Protein AF-0000000085940162 (afdb_homodimer)

Nearest PDB structures (foldseek):
  3g67-assembly1_B  TM=4.046E-01  e=1.531E+00  Thermotoga maritima
  3g67-assembly1_B  TM=4.108E-01  e=1.310E+00  Thermotoga maritima

Secondary structure (DSSP, 8-state):
----------------------------------------HHHHHHHHHHHHHHHHHHHHHHHHHHHHHHHHHHHHHHHHHHHHHHHHHHHHH-GGGGGS-HHHHHHHHHHHHHHHHHHHTEEEEEPPP--HHHHHHHHHHHHHHHHHHHHHHHHHHHHHHHHHH-/----------------------------------------HHHHHHHHHHHHHHHHHHHHHHHHHHHHHHHHHHHHHHHHHHHHHHHHHHHHH-GGGGGS-HHHHHHHHHHHHHHHHHHHTEEEEEPPP--HHHHHHHHHHHHHHHHHHHHHHHHHHHHHHHHHH-

Sequence (332 aa):
MMSLPRGLPRTSPCGRIYSETNGEEKGMSGGSSAGSRVVPVQLLRKTSVEDFNEQMIGMLDEVERRVEQLRESAGHLEQEKESLLDMLGNVNLNAEILRLGQGDREDINATANRLLNRCRAVEVVVNTPRNPEQTKALNSVNSLIEGAVTKMQEDLKNSKEMVQRFMMSLPRGLPRTSPCGRIYSETNGEEKGMSGGSSAGSRVVPVQLLRKTSVEDFNEQMIGMLDEVERRVEQLRESAGHLEQEKESLLDMLGNVNLNAEILRLGQGDREDINATANRLLNRCRAVEVVVNTPRNPEQTKALNSVNSLIEGAVTKMQEDLKNSKEMVQRF

Foldseek 3Di:
DDDDDPDDDDDDDDPDDPDPDPDDPPDCPPPPPPPPPVVPPVVVVVVVVVVVVVVVVVVVVVVVVVVVVVLVVLVVLVVVLVVLLVVLVCLVVDPVLVVDDPVVSVVSVVVSVVVNVVSVVDDGDRDDDDDPVRVVVVVVVVVVVVVVVVVVVVVVVVVVVVVVVD/DDPPDDDPDPDDDDDDPDDDCPPPPPPCPPPPPVPVPVVPPVVVVVVVVVVVVVVVVVVVVVVVVVVVVVLVVLVVLVVVLVVLLVVLVCLVVDPVLVVDDPVVSVVSVVVSVVVNVVSVVDDGDRDDDDDPVRVVVVVVVVVVVVVVVVVVVVVVVVVVVVVVVD

Organism: Parascaris univalens (NCBI:txid6257)

Structure (mmCIF, N/CA/C/O backbone):
data_AF-0000000085940162-model_v1
#
loop_
_entity.id
_entity.type
_entity.pdbx_description
1 polymer 'BAG family molecular chaperone regulator 2'
#
loop_
_atom_site.group_PDB
_atom_site.id
_atom_site.type_symbol
_atom_site.label_atom_id
_atom_site.label_alt_id
_atom_site.label_comp_id
_atom_site.label_asym_id
_atom_site.label_entity_id
_atom_site.label_seq_id
_atom_site.pdbx_PDB_ins_code
_atom_site.Cartn_x
_atom_site.Cartn_y
_atom_site.Cartn_z
_atom_site.occupancy
_atom_site.B_iso_or_equiv
_atom_site.auth_seq_id
_atom_site.auth_comp_id
_atom_site.auth_asym_id
_atom_site.auth_atom_id
_atom_site.pdbx_PDB_model_num
ATOM 1 N N . MET A 1 1 ? -5.387 -24.906 -86.75 1 20.3 1 MET A N 1
ATOM 2 C CA . MET A 1 1 ? -5.395 -26.188 -87.375 1 20.3 1 MET A CA 1
ATOM 3 C C . MET A 1 1 ? -6.113 -27.234 -86.562 1 20.3 1 MET A C 1
ATOM 5 O O . MET A 1 1 ? -7.074 -27.859 -87 1 20.3 1 MET A O 1
ATOM 9 N N . MET A 1 2 ? -5.289 -27.859 -85.562 1 18.19 2 MET A N 1
ATOM 10 C CA . MET A 1 2 ? -5.371 -29.312 -85.688 1 18.19 2 MET A CA 1
ATOM 11 C C . MET A 1 2 ? -6.656 -29.812 -85 1 18.19 2 MET A C 1
ATOM 13 O O . MET A 1 2 ? -7.305 -29.094 -84.25 1 18.19 2 MET A O 1
ATOM 17 N N . SER A 1 3 ? -6.703 -31.172 -84.625 1 18.72 3 SER A N 1
ATOM 18 C CA . SER A 1 3 ? -7.281 -32.469 -84.938 1 18.72 3 SER A CA 1
ATOM 19 C C . SER A 1 3 ? -8.133 -33 -83.812 1 18.72 3 SER A C 1
ATOM 21 O O . SER A 1 3 ? -9.203 -33.562 -84 1 18.72 3 SER A O 1
ATOM 23 N N . LEU A 1 4 ? -7.633 -33.188 -82.438 1 22.41 4 LEU A N 1
ATOM 24 C CA . LEU A 1 4 ? -7.676 -34.594 -82.125 1 22.41 4 LEU A CA 1
ATOM 25 C C . LEU A 1 4 ? -9.094 -35.031 -81.75 1 22.41 4 LEU A C 1
ATOM 27 O O . LEU A 1 4 ? -9.852 -34.25 -81.188 1 22.41 4 LEU A O 1
ATOM 31 N N . PRO A 1 5 ? -9.586 -36.219 -82.125 1 21.48 5 PRO A N 1
ATOM 32 C CA . PRO A 1 5 ? -10.797 -37.031 -82.312 1 21.48 5 PRO A CA 1
ATOM 33 C C . PRO A 1 5 ? -11.336 -37.562 -81 1 21.48 5 PRO A C 1
ATOM 35 O O . PRO A 1 5 ? -10.586 -38.156 -80.188 1 21.48 5 PRO A O 1
ATOM 38 N N . ARG A 1 6 ? -12.117 -36.844 -80.188 1 24.89 6 ARG A N 1
ATOM 39 C CA . ARG A 1 6 ? -12.555 -37.281 -78.875 1 24.89 6 ARG A CA 1
ATOM 40 C C . ARG A 1 6 ? -13.195 -38.656 -78.938 1 24.89 6 ARG A C 1
ATOM 42 O O . ARG A 1 6 ? -14.32 -38.812 -79.375 1 24.89 6 ARG A O 1
ATOM 49 N N . GLY A 1 7 ? -12.305 -39.812 -79 1 17.25 7 GLY A N 1
ATOM 50 C CA . GLY A 1 7 ? -12.617 -41.156 -79.438 1 17.25 7 GLY A CA 1
ATOM 51 C C . GLY A 1 7 ? -13.68 -41.812 -78.562 1 17.25 7 GLY A C 1
ATOM 52 O O . GLY A 1 7 ? -14.133 -41.25 -77.562 1 17.25 7 GLY A O 1
ATOM 53 N N . LEU A 1 8 ? -13.414 -43.156 -77.938 1 19.36 8 LEU A N 1
ATOM 54 C CA . LEU A 1 8 ? -13.844 -44.5 -78.375 1 19.36 8 LEU A CA 1
ATOM 55 C C . LEU A 1 8 ? -14.961 -45.031 -77.5 1 19.36 8 LEU A C 1
ATOM 57 O O . LEU A 1 8 ? -15.156 -44.5 -76.375 1 19.36 8 LEU A O 1
ATOM 61 N N . PRO A 1 9 ? -15.227 -46.375 -77.5 1 18.66 9 PRO A N 1
ATOM 62 C CA . PRO A 1 9 ? -16.281 -47.344 -77.812 1 18.66 9 PRO A CA 1
ATOM 63 C C . PRO A 1 9 ? -16.875 -48.031 -76.562 1 18.66 9 PRO A C 1
ATOM 65 O O . PRO A 1 9 ? -18.094 -48.188 -76.5 1 18.66 9 PRO A O 1
ATOM 68 N N . ARG A 1 10 ? -16.016 -48.594 -75.5 1 19.7 10 ARG A N 1
ATOM 69 C CA . ARG A 1 10 ? -16.078 -50.062 -75.5 1 19.7 10 ARG A CA 1
ATOM 70 C C . ARG A 1 10 ? -17.328 -50.562 -74.75 1 19.7 10 ARG A C 1
ATOM 72 O O . ARG A 1 10 ? -17.906 -49.812 -73.938 1 19.7 10 ARG A O 1
ATOM 79 N N . THR A 1 11 ? -17.578 -51.938 -74.688 1 17.88 11 THR A N 1
ATOM 80 C CA . THR A 1 11 ? -18.469 -53.062 -75 1 17.88 11 THR A CA 1
ATOM 81 C C . THR A 1 11 ? -19.125 -53.562 -73.688 1 17.88 11 THR A C 1
ATOM 83 O O . THR A 1 11 ? -20.359 -53.625 -73.625 1 17.88 11 THR A O 1
ATOM 86 N N . SER A 1 12 ? -18.547 -54.625 -72.875 1 18.38 12 SER A N 1
ATOM 87 C CA . SER A 1 12 ? -19.141 -55.969 -72.875 1 18.38 12 SER A CA 1
ATOM 88 C C . SER A 1 12 ? -20.156 -56.125 -71.75 1 18.38 12 SER A C 1
ATOM 90 O O . SER A 1 12 ? -20.141 -55.375 -70.812 1 18.38 12 SER A O 1
ATOM 92 N N . PRO A 1 13 ? -20.844 -57.469 -71.5 1 20.86 13 PRO A N 1
ATOM 93 C CA . PRO A 1 13 ? -22.078 -58.219 -71.312 1 20.86 13 PRO A CA 1
ATOM 94 C C . PRO A 1 13 ? -22.359 -58.625 -69.875 1 20.86 13 PRO A C 1
ATOM 96 O O . PRO A 1 13 ? -23.469 -59.062 -69.562 1 20.86 13 PRO A O 1
ATOM 99 N N . CYS A 1 14 ? -21.375 -58.5 -68.812 1 20.33 14 CYS A N 1
ATOM 100 C CA . CYS A 1 14 ? -21.297 -59.75 -68.062 1 20.33 14 CYS A CA 1
ATOM 101 C C . CYS A 1 14 ? -22.578 -59.938 -67.25 1 20.33 14 CYS A C 1
ATOM 103 O O . CYS A 1 14 ? -23.016 -59.031 -66.5 1 20.33 14 CYS A O 1
ATOM 105 N N . GLY A 1 15 ? -23.375 -61 -67.438 1 22.09 15 GLY A N 1
ATOM 106 C CA . GLY A 1 15 ? -24.641 -61.594 -67.125 1 22.09 15 GLY A CA 1
ATOM 107 C C . GLY A 1 15 ? -24.734 -62.062 -65.688 1 22.09 15 GLY A C 1
ATOM 108 O O . GLY A 1 15 ? -25.672 -62.75 -65.312 1 22.09 15 GLY A O 1
ATOM 109 N N . ARG A 1 16 ? -23.734 -61.75 -64.75 1 21.03 16 ARG A N 1
ATOM 110 C CA . ARG A 1 16 ? -23.641 -62.844 -63.781 1 21.03 16 ARG A CA 1
ATOM 111 C C . ARG A 1 16 ? -24.969 -63.031 -63.062 1 21.03 16 ARG A C 1
ATOM 113 O O . ARG A 1 16 ? -25.75 -62.094 -62.875 1 21.03 16 ARG A O 1
ATOM 120 N N . ILE A 1 17 ? -25.375 -64.375 -62.875 1 22.64 17 ILE A N 1
ATOM 121 C CA . ILE A 1 17 ? -26.391 -65.375 -62.531 1 22.64 17 ILE A CA 1
ATOM 122 C C . ILE A 1 17 ? -26.672 -65.312 -61.031 1 22.64 17 ILE A C 1
ATOM 124 O O . ILE A 1 17 ? -25.766 -65.5 -60.188 1 22.64 17 ILE A O 1
ATOM 128 N N . TYR A 1 18 ? -27.453 -64.375 -60.438 1 21.61 18 TYR A N 1
ATOM 129 C CA . TYR A 1 18 ? -27.719 -64.062 -59.031 1 21.61 18 TYR A CA 1
ATOM 130 C C . TYR A 1 18 ? -28.375 -65.25 -58.375 1 21.61 18 TYR A C 1
ATOM 132 O O . TYR A 1 18 ? -29.516 -65.625 -58.688 1 21.61 18 TYR A O 1
ATOM 140 N N . SER A 1 19 ? -27.547 -66.375 -58.281 1 21.33 19 SER A N 1
ATOM 141 C CA . SER A 1 19 ? -28.125 -67.625 -57.719 1 21.33 19 SER A CA 1
ATOM 142 C C . SER A 1 19 ? -28.797 -67.375 -56.375 1 21.33 19 SER A C 1
ATOM 144 O O . SER A 1 19 ? -28.453 -66.375 -55.688 1 21.33 19 SER A O 1
ATOM 146 N N . GLU A 1 20 ? -29.844 -68.188 -56.062 1 24.81 20 GLU A N 1
ATOM 147 C CA . GLU A 1 20 ? -31.016 -68.312 -55.188 1 24.81 20 GLU A CA 1
ATOM 148 C C . GLU A 1 20 ? -30.594 -68.688 -53.781 1 24.81 20 GLU A C 1
ATOM 150 O O . GLU A 1 20 ? -31.438 -69 -52.938 1 24.81 20 GLU A O 1
ATOM 155 N N . THR A 1 21 ? -29.312 -68.5 -53.312 1 21.55 21 THR A N 1
ATOM 156 C CA . THR A 1 21 ? -28.969 -69.438 -52.281 1 21.55 21 THR A CA 1
ATOM 157 C C . THR A 1 21 ? -29.938 -69.375 -51.094 1 21.55 21 THR A C 1
ATOM 159 O O . THR A 1 21 ? -30.453 -68.312 -50.812 1 21.55 21 THR A O 1
ATOM 162 N N . ASN A 1 22 ? -30.344 -70.562 -50.5 1 23.67 22 ASN A N 1
ATOM 163 C CA . ASN A 1 22 ? -31.266 -71.25 -49.594 1 23.67 22 ASN A CA 1
ATOM 164 C C . ASN A 1 22 ? -30.984 -70.875 -48.125 1 23.67 22 ASN A C 1
ATOM 166 O O . ASN A 1 22 ? -31.5 -71.5 -47.219 1 23.67 22 ASN A O 1
ATOM 170 N N . GLY A 1 23 ? -30.328 -69.812 -47.719 1 19.78 23 GLY A N 1
ATOM 171 C CA . GLY A 1 23 ? -29.656 -69.812 -46.406 1 19.78 23 GLY A CA 1
ATOM 172 C C . GLY A 1 23 ? -30.594 -70.062 -45.25 1 19.78 23 GLY A C 1
ATOM 173 O O . GLY A 1 23 ? -31.781 -69.688 -45.344 1 19.78 23 GLY A O 1
ATOM 174 N N . GLU A 1 24 ? -30.156 -71 -44.375 1 24.84 24 GLU A N 1
ATOM 175 C CA . GLU A 1 24 ? -30.562 -71.688 -43.125 1 24.84 24 GLU A CA 1
ATOM 176 C C . GLU A 1 24 ? -30.953 -70.625 -42.062 1 24.84 24 GLU A C 1
ATOM 178 O O . GLU A 1 24 ? -30.344 -69.562 -41.969 1 24.84 24 GLU A O 1
ATOM 183 N N . GLU A 1 25 ? -32.156 -70.812 -41.594 1 23.97 25 GLU A N 1
ATOM 184 C CA . GLU A 1 25 ? -32.938 -70.062 -40.625 1 23.97 25 GLU A CA 1
ATOM 185 C C . GLU A 1 25 ? -32.281 -70.062 -39.25 1 23.97 25 GLU A C 1
ATOM 187 O O . GLU A 1 25 ? -32.375 -71.062 -38.5 1 23.97 25 GLU A O 1
ATOM 192 N N . LYS A 1 26 ? -30.969 -69.875 -39.125 1 27.53 26 LYS A N 1
ATOM 193 C CA . LYS A 1 26 ? -30.516 -70.125 -37.75 1 27.53 26 LYS A CA 1
ATOM 194 C C . LYS A 1 26 ? -31.281 -69.312 -36.75 1 27.53 26 LYS A C 1
ATOM 196 O O . LYS A 1 26 ? -31.703 -68.188 -37.062 1 27.53 26 LYS A O 1
ATOM 201 N N . GLY A 1 27 ? -31.891 -70 -35.719 1 24.02 27 GLY A N 1
ATOM 202 C CA . GLY A 1 27 ? -32.688 -69.688 -34.562 1 24.02 27 GLY A CA 1
ATOM 203 C C . GLY A 1 27 ? -32 -68.688 -33.625 1 24.02 27 GLY A C 1
ATOM 204 O O . GLY A 1 27 ? -30.844 -68.875 -33.281 1 24.02 27 GLY A O 1
ATOM 205 N N . MET A 1 28 ? -32.25 -67.438 -33.594 1 23.92 28 MET A N 1
ATOM 206 C CA . MET A 1 28 ? -31.641 -66.312 -32.906 1 23.92 28 MET A CA 1
ATOM 207 C C . MET A 1 28 ? -31.891 -66.375 -31.391 1 23.92 28 MET A C 1
ATOM 209 O O . MET A 1 28 ? -33.031 -66.25 -30.938 1 23.92 28 MET A O 1
ATOM 213 N N . SER A 1 29 ? -31.453 -67.5 -30.75 1 26.25 29 SER A N 1
ATOM 214 C CA . SER A 1 29 ? -31.688 -67.375 -29.328 1 26.25 29 SER A CA 1
ATOM 215 C C . SER A 1 29 ? -31.047 -66.125 -28.75 1 26.25 29 SER A C 1
ATOM 217 O O . SER A 1 29 ? -29.875 -65.875 -29.016 1 26.25 29 SER A O 1
ATOM 219 N N . GLY A 1 30 ? -31.75 -65.062 -28.625 1 23.33 30 GLY A N 1
ATOM 220 C CA . GLY A 1 30 ? -31.391 -63.75 -28.188 1 23.33 30 GLY A CA 1
ATOM 221 C C . GLY A 1 30 ? -30.828 -63.688 -26.781 1 23.33 30 GLY A C 1
ATOM 222 O O . GLY A 1 30 ? -31.578 -63.812 -25.797 1 23.33 30 GLY A O 1
ATOM 223 N N . GLY A 1 31 ? -29.938 -64.625 -26.344 1 25.55 31 GLY A N 1
ATOM 224 C CA . GLY A 1 31 ? -29.453 -64.438 -24.984 1 25.55 31 GLY A CA 1
ATOM 225 C C . GLY A 1 31 ? -28.984 -63.062 -24.672 1 25.55 31 GLY A C 1
ATOM 226 O O . GLY A 1 31 ? -28.266 -62.438 -25.469 1 25.55 31 GLY A O 1
ATOM 227 N N . SER A 1 32 ? -29.812 -62.281 -23.938 1 31.02 32 SER A N 1
ATOM 228 C CA . SER A 1 32 ? -29.547 -60.906 -23.469 1 31.02 32 SER A CA 1
ATOM 229 C C . SER A 1 32 ? -28.234 -60.844 -22.703 1 31.02 32 SER A C 1
ATOM 231 O O . SER A 1 32 ? -28.094 -61.438 -21.625 1 31.02 32 SER A O 1
ATOM 233 N N . SER A 1 33 ? -27.141 -61.188 -23.297 1 31.69 33 SER A N 1
ATOM 234 C CA . SER A 1 33 ? -25.875 -60.938 -22.594 1 31.69 33 SER A CA 1
ATOM 235 C C . SER A 1 33 ? -25.797 -59.531 -22.062 1 31.69 33 SER A C 1
ATOM 237 O O . SER A 1 33 ? -25.938 -58.562 -22.812 1 31.69 33 SER A O 1
ATOM 239 N N . ALA A 1 34 ? -26.297 -59.281 -20.781 1 37.03 34 ALA A N 1
ATOM 240 C CA . ALA A 1 34 ? -26.125 -58.062 -20.031 1 37.03 34 ALA A CA 1
ATOM 241 C C . ALA A 1 34 ? -24.688 -57.531 -20.156 1 37.03 34 ALA A C 1
ATOM 243 O O . ALA A 1 34 ? -23.766 -58.156 -19.625 1 37.03 34 ALA A O 1
ATOM 244 N N . GLY A 1 35 ? -24.234 -57.25 -21.297 1 32.19 35 GLY A N 1
ATOM 245 C CA . GLY A 1 35 ? -22.969 -56.531 -21.438 1 32.19 35 GLY A CA 1
ATOM 246 C C . GLY A 1 35 ? -22.797 -55.438 -20.406 1 32.19 35 GLY A C 1
ATOM 247 O O . GLY A 1 35 ? -23.609 -54.5 -20.328 1 32.19 35 GLY A O 1
ATOM 248 N N . SER A 1 36 ? -22.375 -55.812 -19.234 1 41.97 36 SER A N 1
ATOM 249 C CA . SER A 1 36 ? -21.891 -54.781 -18.312 1 41.97 36 SER A CA 1
ATOM 250 C C . SER A 1 36 ? -21.156 -53.688 -19.047 1 41.97 36 SER A C 1
ATOM 252 O O . SER A 1 36 ? -20.234 -53.938 -19.812 1 41.97 36 SER A O 1
ATOM 254 N N . ARG A 1 37 ? -21.938 -52.719 -19.516 1 45.47 37 ARG A N 1
ATOM 255 C CA . ARG A 1 37 ? -21.359 -51.562 -20.156 1 45.47 37 ARG A CA 1
ATOM 256 C C . ARG A 1 37 ? -20.125 -51.062 -19.422 1 45.47 37 ARG A C 1
ATOM 258 O O . ARG A 1 37 ? -20.219 -50.594 -18.281 1 45.47 37 ARG A O 1
ATOM 265 N N . VAL A 1 38 ? -18.984 -51.75 -19.406 1 43.78 38 VAL A N 1
ATOM 266 C CA . VAL A 1 38 ? -17.75 -51.062 -19.016 1 43.78 38 VAL A CA 1
ATOM 267 C C . VAL A 1 38 ? -17.781 -49.625 -19.531 1 43.78 38 VAL A C 1
ATOM 269 O O . VAL A 1 38 ? -17.781 -49.406 -20.75 1 43.78 38 VAL A O 1
ATOM 272 N N . VAL A 1 39 ? -18.625 -48.812 -19.125 1 47.97 39 VAL A N 1
ATOM 273 C CA . VAL A 1 39 ? -18.344 -47.406 -19.438 1 47.97 39 VAL A CA 1
ATOM 274 C C . VAL A 1 39 ? -16.844 -47.188 -19.469 1 47.97 39 VAL A C 1
ATOM 276 O O . VAL A 1 39 ? -16.125 -47.562 -18.547 1 47.97 39 VAL A O 1
ATOM 279 N N . PRO A 1 40 ? -16.203 -47.25 -20.562 1 45.56 40 PRO A N 1
ATOM 280 C CA . PRO A 1 40 ? -14.742 -47.188 -20.625 1 45.56 40 PRO A CA 1
ATOM 281 C C . PRO A 1 40 ? -14.164 -46.188 -19.625 1 45.56 40 PRO A C 1
ATOM 283 O O . PRO A 1 40 ? -14.68 -45.062 -19.484 1 45.56 40 PRO A O 1
ATOM 286 N N . VAL A 1 41 ? -13.523 -46.656 -18.484 1 52.41 41 VAL A N 1
ATOM 287 C CA . VAL A 1 41 ? -12.727 -45.875 -17.531 1 52.41 41 VAL A CA 1
ATOM 288 C C . VAL A 1 41 ? -12.18 -44.625 -18.219 1 52.41 41 VAL A C 1
ATOM 290 O O . VAL A 1 41 ? -11.969 -43.625 -17.562 1 52.41 41 VAL A O 1
ATOM 293 N N . GLN A 1 42 ? -11.984 -44.844 -19.469 1 51.94 42 GLN A N 1
ATOM 294 C CA . GLN A 1 42 ? -11.422 -43.719 -20.203 1 51.94 42 GLN A CA 1
ATOM 295 C C . GLN A 1 42 ? -12.406 -42.562 -20.266 1 51.94 42 GLN A C 1
ATOM 297 O O . GLN A 1 42 ? -12.008 -41.406 -20.188 1 51.94 42 GLN A O 1
ATOM 302 N N . LEU A 1 43 ? -13.641 -42.875 -20.469 1 52.69 43 LEU A N 1
ATOM 303 C CA . LEU A 1 43 ? -14.656 -41.844 -20.562 1 52.69 43 LEU A CA 1
ATOM 304 C C . LEU A 1 43 ? -14.836 -41.156 -19.203 1 52.69 43 LEU A C 1
ATOM 306 O O . LEU A 1 43 ? -15 -39.938 -19.156 1 52.69 43 LEU A O 1
ATOM 310 N N . LEU A 1 44 ? -14.859 -41.906 -18.219 1 50.16 44 LEU A N 1
ATOM 311 C CA . LEU A 1 44 ? -15.023 -41.375 -16.875 1 50.16 44 LEU A CA 1
ATOM 312 C C . LEU A 1 44 ? -13.867 -40.469 -16.484 1 50.16 44 LEU A C 1
ATOM 314 O O . LEU A 1 44 ? -14.07 -39.406 -15.883 1 50.16 44 LEU A O 1
ATOM 318 N N . ARG A 1 45 ? -12.758 -40.938 -16.859 1 53.75 45 ARG A N 1
ATOM 319 C CA . ARG A 1 45 ? -11.57 -40.125 -16.562 1 53.75 45 ARG A CA 1
ATOM 320 C C . ARG A 1 45 ? -11.578 -38.812 -17.328 1 53.75 45 ARG A C 1
ATOM 322 O O . ARG A 1 45 ? -11.164 -37.781 -16.797 1 53.75 45 ARG A O 1
ATOM 329 N N . LYS A 1 46 ? -12.102 -39.031 -18.578 1 57.78 46 LYS A N 1
ATOM 330 C CA . LYS A 1 46 ? -12.117 -37.812 -19.391 1 57.78 46 LYS A CA 1
ATOM 331 C C . LYS A 1 46 ? -13.086 -36.781 -18.844 1 57.78 46 LYS A C 1
ATOM 333 O O . LYS A 1 46 ? -12.805 -35.594 -18.859 1 57.78 46 LYS A O 1
ATOM 338 N N . THR A 1 47 ? -14.219 -37.312 -18.25 1 67.69 47 THR A N 1
ATOM 339 C CA . THR A 1 47 ? -15.219 -36.406 -17.688 1 67.69 47 THR A CA 1
ATOM 340 C C . THR A 1 47 ? -14.672 -35.688 -16.453 1 67.69 47 THR A C 1
ATOM 342 O O . THR A 1 47 ? -14.852 -34.5 -16.281 1 67.69 47 THR A O 1
ATOM 345 N N . SER A 1 48 ? -13.82 -36.469 -15.781 1 78.5 48 SER A N 1
ATOM 346 C CA . SER A 1 48 ? -13.297 -35.938 -14.531 1 78.5 48 SER A CA 1
ATOM 347 C C . SER A 1 48 ? -12.242 -34.875 -14.805 1 78.5 48 SER A C 1
ATOM 349 O O . SER A 1 48 ? -12.227 -33.812 -14.148 1 78.5 48 SER A O 1
ATOM 351 N N . VAL A 1 49 ? -11.578 -35.094 -15.898 1 81 49 VAL A N 1
ATOM 352 C CA . VAL A 1 49 ? -10.508 -34.188 -16.266 1 81 49 VAL A CA 1
ATOM 353 C C . VAL A 1 49 ? -11.117 -32.875 -16.812 1 81 49 VAL A C 1
ATOM 355 O O . VAL A 1 49 ? -10.656 -31.781 -16.484 1 81 49 VAL A O 1
ATOM 358 N N . GLU A 1 50 ? -12.148 -33.125 -17.734 1 84.81 50 GLU A N 1
ATOM 359 C CA . GLU A 1 50 ? -12.836 -31.969 -18.281 1 84.81 50 GLU A CA 1
ATOM 360 C C . GLU A 1 50 ? -13.508 -31.156 -17.172 1 84.81 50 GLU A C 1
ATOM 362 O O . GLU A 1 50 ? -13.508 -29.922 -17.219 1 84.81 50 GLU A O 1
ATOM 367 N N . ASP A 1 51 ? -14.047 -31.922 -16.281 1 88.19 51 ASP A N 1
ATOM 368 C CA . ASP A 1 51 ? -14.672 -31.25 -15.148 1 88.19 51 ASP A CA 1
ATOM 369 C C . ASP A 1 51 ? -13.633 -30.484 -14.328 1 88.19 51 ASP A C 1
ATOM 371 O O . ASP A 1 51 ? -13.898 -29.359 -13.883 1 88.19 51 ASP A O 1
ATOM 375 N N . PHE A 1 52 ? -12.57 -31.094 -14.125 1 90.94 52 PHE A N 1
ATOM 376 C CA . PHE A 1 52 ? -11.492 -30.438 -13.383 1 90.94 52 PHE A CA 1
ATOM 377 C C . PHE A 1 52 ? -11.008 -29.188 -14.109 1 90.94 52 PHE A C 1
ATOM 379 O O . PHE A 1 52 ? -10.797 -28.156 -13.492 1 90.94 52 PHE A O 1
ATOM 386 N N . ASN A 1 53 ? -10.766 -29.344 -15.414 1 90.12 53 ASN A N 1
ATOM 387 C CA . ASN A 1 53 ? -10.352 -28.203 -16.234 1 90.12 53 ASN A CA 1
ATOM 388 C C . ASN A 1 53 ? -11.344 -27.047 -16.125 1 90.12 53 ASN A C 1
ATOM 390 O O . ASN A 1 53 ? -10.938 -25.891 -15.961 1 90.12 53 ASN A O 1
AT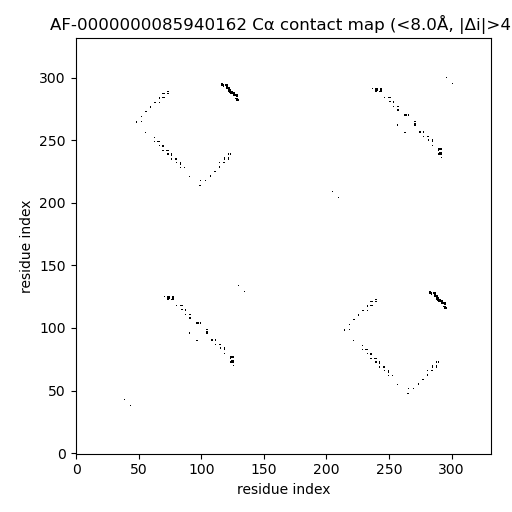OM 394 N N . GLU A 1 54 ? -12.586 -27.375 -16.203 1 90.75 54 GLU A N 1
ATOM 395 C CA . GLU A 1 54 ? -13.633 -26.375 -16.094 1 90.75 54 GLU A CA 1
ATOM 396 C C . GLU A 1 54 ? -13.625 -25.719 -14.711 1 90.75 54 GLU A C 1
ATOM 398 O O . GLU A 1 54 ? -13.852 -24.516 -14.586 1 90.75 54 GLU A O 1
ATOM 403 N N . GLN A 1 55 ? -13.383 -26.453 -13.719 1 91.81 55 GLN A N 1
ATOM 404 C CA . GLN A 1 55 ? -13.297 -25.938 -12.359 1 91.81 55 GLN A CA 1
ATOM 405 C C . GLN A 1 55 ? -12.133 -24.969 -12.211 1 91.81 55 GLN A C 1
ATOM 407 O O . GLN A 1 55 ? -12.273 -23.906 -11.586 1 91.81 55 GLN A O 1
ATOM 412 N N . MET A 1 56 ? -11.031 -25.25 -12.766 1 94.06 56 MET A N 1
ATOM 413 C CA . MET A 1 56 ? -9.836 -24.422 -12.68 1 94.06 56 MET A CA 1
ATOM 414 C C . MET A 1 56 ? -10.047 -23.094 -13.414 1 94.06 56 MET A C 1
ATOM 416 O O . MET A 1 56 ? -9.703 -22.031 -12.898 1 94.06 56 MET A O 1
ATOM 420 N N . ILE A 1 57 ? -10.664 -23.234 -14.57 1 93.75 57 ILE A N 1
ATOM 421 C CA . ILE A 1 57 ? -10.938 -22.047 -15.367 1 93.75 57 ILE A CA 1
ATOM 422 C C . ILE A 1 57 ? -11.922 -21.141 -14.617 1 93.75 57 ILE A C 1
ATOM 424 O O . ILE A 1 57 ? -11.758 -19.922 -14.602 1 93.75 57 ILE A O 1
ATOM 428 N N . GLY A 1 58 ? -12.93 -21.797 -14.008 1 94.88 58 GLY A N 1
ATOM 429 C CA . GLY A 1 58 ? -13.867 -21.047 -13.195 1 94.88 58 GLY A CA 1
ATOM 430 C C . GLY A 1 58 ? -13.219 -20.344 -12.023 1 94.88 58 GLY A C 1
ATOM 431 O O . GLY A 1 58 ? -13.531 -19.188 -11.727 1 94.88 58 GLY A O 1
ATOM 432 N N . MET A 1 59 ? -12.383 -21 -11.359 1 95.44 59 MET A N 1
ATOM 433 C CA . MET A 1 59 ? -11.648 -20.422 -10.242 1 95.44 59 MET A CA 1
ATOM 434 C C . MET A 1 59 ? -10.789 -19.25 -10.703 1 95.44 59 MET A C 1
ATOM 436 O O . MET A 1 59 ? -10.773 -18.188 -10.062 1 95.44 59 MET A O 1
ATOM 440 N N . LEU A 1 60 ? -10.18 -19.359 -11.82 1 96.75 60 LEU A N 1
ATOM 441 C CA . LEU A 1 60 ? -9.312 -18.312 -12.336 1 96.75 60 LEU A CA 1
ATOM 442 C C . LEU A 1 60 ? -10.133 -17.094 -12.781 1 96.75 60 LEU A C 1
ATOM 444 O O . LEU A 1 60 ? -9.695 -15.961 -12.641 1 96.75 60 LEU A O 1
ATOM 448 N N . ASP A 1 61 ? -11.25 -17.375 -13.266 1 97.56 61 ASP A N 1
ATOM 449 C CA . ASP A 1 61 ? -12.156 -16.281 -13.602 1 97.56 61 ASP A CA 1
ATOM 450 C C . ASP A 1 61 ? -12.547 -15.477 -12.359 1 97.56 61 ASP A C 1
ATOM 452 O O . ASP A 1 61 ? -12.617 -14.25 -12.398 1 97.56 61 ASP A O 1
ATOM 456 N N . GLU A 1 62 ? -12.828 -16.125 -11.305 1 97.25 62 GLU A N 1
ATOM 457 C CA . GLU A 1 62 ? -13.164 -15.469 -10.047 1 97.25 62 GLU A CA 1
ATOM 458 C C . GLU A 1 62 ? -11.984 -14.656 -9.516 1 97.25 62 GLU A C 1
ATOM 460 O O . GLU A 1 62 ? -12.156 -13.516 -9.078 1 97.25 62 GLU A O 1
ATOM 465 N N . VAL A 1 63 ? -10.891 -15.25 -9.586 1 97.94 63 VAL A N 1
ATOM 466 C CA . VAL A 1 63 ? -9.688 -14.57 -9.109 1 97.94 63 VAL A CA 1
ATOM 467 C C . VAL A 1 63 ? -9.438 -13.328 -9.961 1 97.94 63 VAL A C 1
ATOM 469 O O . VAL A 1 63 ? -9.055 -12.273 -9.438 1 97.94 63 VAL A O 1
ATOM 472 N N . GLU A 1 64 ? -9.68 -13.445 -11.234 1 97.56 64 GLU A N 1
ATOM 473 C CA . GLU A 1 64 ? -9.5 -12.297 -12.117 1 97.56 64 GLU A CA 1
ATOM 474 C C . GLU A 1 64 ? -10.406 -11.141 -11.703 1 97.56 64 GLU A C 1
ATOM 476 O O . GLU A 1 64 ? -9.969 -9.984 -11.648 1 97.56 64 GLU A O 1
ATOM 481 N N . ARG A 1 65 ? -11.586 -11.43 -11.398 1 98.19 65 ARG A N 1
ATOM 482 C CA . ARG A 1 65 ? -12.531 -10.406 -10.945 1 98.19 65 ARG A CA 1
ATOM 483 C C . ARG A 1 65 ? -12.078 -9.781 -9.633 1 98.19 65 ARG A C 1
ATOM 485 O O . ARG A 1 65 ? -12.125 -8.562 -9.469 1 98.19 65 ARG A O 1
ATOM 492 N N . ARG A 1 66 ? -11.633 -10.562 -8.797 1 98.31 66 ARG A N 1
ATOM 493 C CA . ARG A 1 66 ? -11.211 -10.102 -7.48 1 98.31 66 ARG A CA 1
ATOM 494 C C . ARG A 1 66 ? -9.93 -9.273 -7.582 1 98.31 66 ARG A C 1
ATOM 496 O O . ARG A 1 66 ? -9.766 -8.289 -6.855 1 98.31 66 ARG A O 1
ATOM 503 N N . VAL A 1 67 ? -9.047 -9.68 -8.523 1 98.12 67 VAL A N 1
ATOM 504 C CA . VAL A 1 67 ? -7.812 -8.93 -8.727 1 98.12 67 VAL A CA 1
ATOM 505 C C . VAL A 1 67 ? -8.141 -7.547 -9.289 1 98.12 67 VAL A C 1
ATOM 507 O O . VAL A 1 67 ? -7.551 -6.547 -8.867 1 98.12 67 VAL A O 1
ATOM 510 N N . GLU A 1 68 ? -9.047 -7.551 -10.172 1 96.81 68 GLU A N 1
ATOM 511 C CA . GLU A 1 68 ? -9.469 -6.27 -10.727 1 96.81 68 GLU A CA 1
ATOM 512 C C . GLU A 1 68 ? -10.062 -5.367 -9.648 1 96.81 68 GLU A C 1
ATOM 514 O O . GLU A 1 68 ? -9.742 -4.18 -9.578 1 96.81 68 GLU A O 1
ATOM 519 N N . GLN A 1 69 ? -10.898 -5.906 -8.828 1 98.12 69 GLN A N 1
ATOM 520 C CA . GLN A 1 69 ? -11.5 -5.152 -7.727 1 98.12 69 GLN A CA 1
ATOM 521 C C . GLN A 1 69 ? -10.43 -4.688 -6.738 1 98.12 69 GLN A C 1
ATOM 523 O O . GLN A 1 69 ? -10.508 -3.576 -6.211 1 98.12 69 GLN A O 1
ATOM 528 N N . LEU A 1 70 ? -9.484 -5.531 -6.461 1 98.19 70 LEU A N 1
ATOM 529 C CA . LEU A 1 70 ? -8.359 -5.195 -5.594 1 98.19 70 LEU A CA 1
ATOM 530 C C . LEU A 1 70 ? -7.609 -3.979 -6.125 1 98.19 70 LEU A C 1
ATOM 532 O O . LEU A 1 70 ? -7.359 -3.027 -5.379 1 98.19 70 LEU A O 1
ATOM 536 N N . ARG A 1 71 ? -7.289 -3.979 -7.391 1 97.38 71 ARG A N 1
ATOM 537 C CA . ARG A 1 71 ? -6.543 -2.893 -8.016 1 97.38 71 ARG A CA 1
ATOM 538 C C . ARG A 1 71 ? -7.348 -1.596 -8 1 97.38 71 ARG A C 1
ATOM 540 O O . ARG A 1 71 ? -6.801 -0.527 -7.715 1 97.38 71 ARG A O 1
ATOM 547 N N . GLU A 1 72 ? -8.586 -1.746 -8.297 1 97 72 GLU A N 1
ATOM 548 C CA . GLU A 1 72 ? -9.453 -0.571 -8.297 1 97 72 GLU A CA 1
ATOM 549 C C . GLU A 1 72 ? -9.562 0.031 -6.898 1 97 72 GLU A C 1
ATOM 551 O O . GLU A 1 72 ? -9.422 1.243 -6.727 1 97 72 GLU A O 1
ATOM 556 N N . SER A 1 73 ? -9.836 -0.823 -5.961 1 98 73 SER A N 1
ATOM 557 C CA . SER A 1 73 ? -9.969 -0.366 -4.582 1 98 73 SER A CA 1
ATOM 558 C C . SER A 1 73 ? -8.664 0.222 -4.062 1 98 73 SER A C 1
ATOM 560 O O . SER A 1 73 ? -8.664 1.235 -3.361 1 98 73 SER A O 1
ATOM 562 N N . ALA A 1 74 ? -7.543 -0.403 -4.402 1 97.94 74 ALA A N 1
ATOM 563 C CA . ALA A 1 74 ? -6.238 0.124 -4.02 1 97.94 74 ALA A CA 1
ATOM 564 C C . ALA A 1 74 ? -6 1.501 -4.633 1 97.94 74 ALA A C 1
ATOM 566 O O . ALA A 1 74 ? -5.457 2.395 -3.98 1 97.94 74 ALA A O 1
ATOM 567 N N . GLY A 1 75 ? -6.426 1.664 -5.887 1 97.25 75 GLY A N 1
ATOM 568 C CA . GLY A 1 75 ? -6.336 2.967 -6.523 1 97.25 75 GLY A CA 1
ATOM 569 C C . GLY A 1 75 ? -7.125 4.043 -5.801 1 97.25 75 GLY A C 1
ATOM 570 O O . GLY A 1 75 ? -6.645 5.168 -5.637 1 97.25 75 GLY A O 1
ATOM 571 N N . HIS A 1 76 ? -8.289 3.68 -5.379 1 97.62 76 HIS A N 1
ATOM 572 C CA . HIS A 1 76 ? -9.125 4.605 -4.617 1 97.62 76 HIS A CA 1
ATOM 573 C C . HIS A 1 76 ? -8.477 4.961 -3.283 1 97.62 76 HIS A C 1
ATOM 575 O O . HIS A 1 76 ? -8.516 6.117 -2.857 1 97.62 76 HIS A O 1
ATOM 581 N N . LEU A 1 77 ? -7.902 3.996 -2.645 1 98.06 77 LEU A N 1
ATOM 582 C CA . LEU A 1 77 ? -7.246 4.23 -1.36 1 98.06 77 LEU A CA 1
ATOM 583 C C . LEU A 1 77 ? -6.023 5.129 -1.529 1 98.06 77 LEU A C 1
ATOM 585 O O . LEU A 1 77 ? -5.758 5.988 -0.686 1 98.06 77 LEU A O 1
ATOM 589 N N . GLU A 1 78 ? -5.301 4.91 -2.617 1 96.75 78 GLU A N 1
ATOM 590 C CA . GLU A 1 78 ? -4.148 5.754 -2.916 1 96.75 78 GLU A CA 1
ATOM 591 C C . GLU A 1 78 ? -4.562 7.215 -3.08 1 96.75 78 GLU A C 1
ATOM 593 O O . GLU A 1 78 ? -3.91 8.117 -2.547 1 96.75 78 GLU A O 1
ATOM 598 N N . GLN A 1 79 ? -5.633 7.445 -3.758 1 96.94 79 GLN A N 1
ATOM 599 C CA . GLN A 1 79 ? -6.148 8.797 -3.963 1 96.94 79 GLN A CA 1
ATOM 600 C C . GLN A 1 79 ? -6.633 9.406 -2.65 1 96.94 79 GLN A C 1
ATOM 602 O O . GLN A 1 79 ? -6.391 10.586 -2.381 1 96.94 79 GLN A O 1
ATOM 607 N N . GLU A 1 80 ? -7.301 8.523 -1.942 1 98.25 80 GLU A N 1
ATOM 608 C CA . GLU A 1 80 ? -7.781 8.969 -0.641 1 98.25 80 GLU A CA 1
ATOM 609 C C . GLU A 1 80 ? -6.625 9.375 0.269 1 98.25 80 GLU A C 1
ATOM 611 O O . GLU A 1 80 ? -6.672 10.422 0.918 1 98.25 80 GLU A O 1
ATOM 616 N N . LYS A 1 81 ? -5.637 8.594 0.381 1 97.44 81 LYS A N 1
ATOM 617 C CA . LYS A 1 81 ? -4.453 8.898 1.181 1 97.44 81 LYS A CA 1
ATOM 618 C C . LYS A 1 81 ? -3.838 10.234 0.768 1 97.44 81 LYS A C 1
ATOM 620 O O . LYS A 1 81 ? -3.492 11.055 1.621 1 97.44 81 LYS A O 1
ATOM 625 N N . GLU A 1 82 ? -3.717 10.445 -0.556 1 95.19 82 GLU A N 1
ATOM 626 C CA . GLU A 1 82 ? -3.156 11.688 -1.076 1 95.19 82 GLU A CA 1
ATOM 627 C C . GLU A 1 82 ? -4.02 12.883 -0.694 1 95.19 82 GLU A C 1
ATOM 629 O O . GLU A 1 82 ? -3.5 13.938 -0.319 1 95.19 82 GLU A O 1
ATOM 634 N N . SER A 1 83 ? -5.309 12.711 -0.818 1 98 83 SER A N 1
ATOM 635 C CA . SER A 1 83 ? -6.242 13.766 -0.45 1 98 83 SER A CA 1
ATOM 636 C C . SER A 1 83 ? -6.109 14.133 1.024 1 98 83 SER A C 1
ATOM 638 O O . SER A 1 83 ? -6.098 15.312 1.376 1 98 83 SER A O 1
ATOM 640 N N . LEU A 1 84 ? -5.992 13.148 1.878 1 97.88 84 LEU A N 1
ATOM 641 C CA . LEU A 1 84 ? -5.859 13.367 3.314 1 97.88 84 LEU A CA 1
ATOM 642 C C . LEU A 1 84 ? -4.551 14.086 3.635 1 97.88 84 LEU A C 1
ATOM 644 O O . LEU A 1 84 ? -4.531 15.008 4.445 1 97.88 84 LEU A O 1
ATOM 648 N N . LEU A 1 85 ? -3.496 13.648 2.967 1 95.12 85 LEU A N 1
ATOM 649 C CA . LEU A 1 85 ? -2.195 14.273 3.174 1 95.12 85 LEU A CA 1
ATOM 650 C C . LEU A 1 85 ? -2.221 15.734 2.742 1 95.12 85 LEU A C 1
ATOM 652 O O . LEU A 1 85 ? -1.635 16.594 3.404 1 95.12 85 LEU A O 1
ATOM 656 N N . ASP A 1 86 ? -2.91 15.977 1.673 1 95.44 86 ASP A N 1
ATOM 657 C CA . ASP A 1 86 ? -3.068 17.344 1.187 1 95.44 86 ASP A CA 1
ATOM 658 C C . ASP A 1 86 ? -3.836 18.203 2.191 1 95.44 86 ASP A C 1
ATOM 660 O O . ASP A 1 86 ? -3.455 19.344 2.463 1 95.44 86 ASP A O 1
ATOM 664 N N . MET A 1 87 ? -4.875 17.656 2.746 1 94.62 87 MET A N 1
ATOM 665 C CA . MET A 1 87 ? -5.684 18.375 3.73 1 94.62 87 MET A CA 1
ATOM 666 C C . MET A 1 87 ? -4.863 18.688 4.977 1 94.62 87 MET A C 1
ATOM 668 O O . MET A 1 87 ? -4.898 19.812 5.477 1 94.62 87 MET A O 1
ATOM 672 N N . LEU A 1 88 ? -4.16 17.812 5.414 1 95.12 88 LEU A N 1
ATOM 673 C CA . LEU A 1 88 ? -3.342 17.984 6.609 1 95.12 88 LEU A CA 1
ATOM 674 C C . LEU A 1 88 ? -2.195 18.953 6.348 1 95.12 88 LEU A C 1
ATOM 676 O O . LEU A 1 88 ? -1.843 19.75 7.215 1 95.12 88 LEU A O 1
ATOM 680 N N . GLY A 1 89 ? -1.667 18.875 5.168 1 92.25 89 GLY A N 1
ATOM 681 C CA . GLY A 1 89 ? -0.649 19.844 4.773 1 92.25 89 GLY A CA 1
ATOM 682 C C . GLY A 1 89 ? -1.152 21.281 4.766 1 92.25 89 GLY A C 1
ATOM 683 O O . GLY A 1 89 ? -0.434 22.188 5.164 1 92.25 89 GLY A O 1
ATOM 684 N N . ASN A 1 90 ? -2.305 21.469 4.406 1 90.94 90 ASN A N 1
ATOM 685 C CA . ASN A 1 90 ? -2.914 22.797 4.355 1 90.94 90 ASN A CA 1
ATOM 686 C C . ASN A 1 90 ? -3.1 23.391 5.75 1 90.94 90 ASN A C 1
ATOM 688 O O . ASN A 1 90 ? -2.955 24.594 5.941 1 90.94 90 ASN A O 1
ATOM 692 N N . VAL A 1 91 ? -3.375 22.578 6.75 1 91.25 91 VAL A N 1
ATOM 693 C CA . VAL A 1 91 ? -3.498 23.031 8.133 1 91.25 91 VAL A CA 1
ATOM 694 C C . VAL A 1 91 ? -2.174 23.625 8.594 1 91.25 91 VAL A C 1
ATOM 696 O O . VAL A 1 91 ? -2.152 24.703 9.219 1 91.25 91 VAL A O 1
ATOM 699 N N . ASN A 1 92 ? -1.097 22.969 8.227 1 85.38 92 ASN A N 1
ATOM 700 C CA . ASN A 1 92 ? 0.226 23.406 8.664 1 85.38 92 ASN A CA 1
ATOM 701 C C . ASN A 1 92 ? 0.659 24.688 7.961 1 85.38 92 ASN A C 1
ATOM 703 O O . ASN A 1 92 ? 1.461 25.453 8.492 1 85.38 92 ASN A O 1
ATOM 707 N N . LEU A 1 93 ? 0.131 25.016 6.832 1 85.06 93 LEU A N 1
ATOM 708 C CA . LEU A 1 93 ? 0.552 26.156 6.023 1 85.06 93 LEU A CA 1
ATOM 709 C C . LEU A 1 93 ? -0.365 27.344 6.254 1 85.06 93 LEU A C 1
ATOM 711 O O . LEU A 1 93 ? -0.014 28.484 5.91 1 85.06 93 LEU A O 1
ATOM 715 N N . ASN A 1 94 ? -1.462 27.062 6.844 1 85.5 94 ASN A N 1
ATOM 716 C CA . ASN A 1 94 ? -2.471 28.109 7.008 1 85.5 94 ASN A CA 1
ATOM 717 C C . ASN A 1 94 ? -2.041 29.156 8.031 1 85.5 94 ASN A C 1
ATOM 719 O O . ASN A 1 94 ? -1.956 28.859 9.227 1 85.5 94 ASN A O 1
ATOM 723 N N . ALA A 1 95 ? -1.779 30.375 7.652 1 84.81 95 ALA A N 1
ATOM 724 C CA . ALA A 1 95 ? -1.321 31.484 8.492 1 84.81 95 ALA A CA 1
ATOM 725 C C . ALA A 1 95 ? -2.389 31.875 9.508 1 84.81 95 ALA A C 1
ATOM 727 O O . ALA A 1 95 ? -2.082 32.469 10.539 1 84.81 95 ALA A O 1
ATOM 728 N N . GLU A 1 96 ? -3.668 31.625 9.211 1 84.88 96 GLU A N 1
ATOM 729 C CA . GLU A 1 96 ? -4.758 31.953 10.117 1 84.88 96 GLU A CA 1
ATOM 730 C C . GLU A 1 96 ? -4.609 31.234 11.453 1 84.88 96 GLU A C 1
ATOM 732 O O . GLU A 1 96 ? -5.145 31.688 12.469 1 84.88 96 GLU A O 1
ATOM 737 N N . ILE A 1 97 ? -3.85 30.172 11.516 1 90.25 97 ILE A N 1
ATOM 738 C CA . ILE A 1 97 ? -3.633 29.391 12.734 1 90.25 97 ILE A CA 1
ATOM 739 C C . ILE A 1 97 ? -2.855 30.234 13.75 1 90.25 97 ILE A C 1
ATOM 741 O O . ILE A 1 97 ? -2.988 30.047 14.961 1 90.25 97 ILE A O 1
ATOM 745 N N . LEU A 1 98 ? -2.154 31.297 13.289 1 87.81 98 LEU A N 1
ATOM 746 C CA . LEU A 1 98 ? -1.336 32.156 14.141 1 87.81 98 LEU A CA 1
ATOM 747 C C . LEU A 1 98 ? -2.205 33.125 14.945 1 87.81 98 LEU A C 1
ATOM 749 O O . LEU A 1 98 ? -1.752 33.688 15.93 1 87.81 98 LEU A O 1
ATOM 753 N N . ARG A 1 99 ? -3.453 33.312 14.461 1 86.69 99 ARG A N 1
ATOM 754 C CA . ARG A 1 99 ? -4.379 34.188 15.156 1 86.69 99 ARG A CA 1
ATOM 755 C C . ARG A 1 99 ? -5.008 33.5 16.359 1 86.69 99 ARG A C 1
ATOM 757 O O . ARG A 1 99 ? -5.594 34.156 17.219 1 86.69 99 ARG A O 1
ATOM 764 N N . LEU A 1 100 ? -4.801 32.219 16.375 1 88.88 100 LEU A N 1
ATOM 765 C CA . LEU A 1 100 ? -5.352 31.438 17.484 1 88.88 100 LEU A CA 1
ATOM 766 C C . LEU A 1 100 ? -4.461 31.547 18.719 1 88.88 100 LEU A C 1
ATOM 768 O O . LEU A 1 100 ? -3.285 31.906 18.609 1 88.88 100 LEU A O 1
ATOM 772 N N . GLY A 1 101 ? -5.129 31.438 19.844 1 87.19 101 GLY A N 1
ATOM 773 C CA . GLY A 1 101 ? -4.332 31.344 21.062 1 87.19 101 GLY A CA 1
ATOM 774 C C . GLY A 1 101 ? -3.309 30.234 21.016 1 87.19 101 GLY A C 1
ATOM 775 O O . GLY A 1 101 ? -3.486 29.25 20.297 1 87.19 101 GLY A O 1
ATOM 776 N N . GLN A 1 102 ? -2.289 30.375 21.719 1 87.56 102 GLN A N 1
ATOM 777 C CA . GLN A 1 102 ? -1.194 29.406 21.734 1 87.56 102 GLN A CA 1
ATOM 778 C C . GLN A 1 102 ? -1.694 28.016 22.094 1 87.56 102 GLN A C 1
ATOM 780 O O . GLN A 1 102 ? -1.287 27.016 21.484 1 87.56 102 GLN A O 1
ATOM 785 N N . GLY A 1 103 ? -2.566 27.953 23.109 1 92.38 103 GLY A N 1
ATOM 786 C CA . GLY A 1 103 ? -3.098 26.656 23.516 1 92.38 103 GLY A CA 1
ATOM 787 C C . GLY A 1 103 ? -3.846 25.953 22.391 1 92.38 103 GLY A C 1
ATOM 788 O O . GLY A 1 103 ? -3.627 24.766 22.156 1 92.38 103 GLY A O 1
ATOM 789 N N . ASP A 1 104 ? -4.672 26.703 21.734 1 92 104 ASP A N 1
ATOM 790 C CA . ASP A 1 104 ? -5.469 26.125 20.641 1 92 104 ASP A CA 1
ATOM 791 C C . ASP A 1 104 ? -4.586 25.734 19.453 1 92 104 ASP A C 1
ATOM 793 O O . ASP A 1 104 ? -4.777 24.672 18.859 1 92 104 ASP A O 1
ATOM 797 N N . ARG A 1 105 ? -3.686 26.594 19.141 1 91.94 105 ARG A N 1
ATOM 798 C CA . ARG A 1 105 ? -2.764 26.328 18.031 1 91.94 105 ARG A CA 1
ATOM 799 C C . ARG A 1 105 ? -1.962 25.062 18.281 1 91.94 105 ARG A C 1
ATOM 801 O O . ARG A 1 105 ? -1.802 24.234 17.391 1 91.94 105 ARG A O 1
ATOM 808 N N . GLU A 1 106 ? -1.483 24.844 19.5 1 93.06 106 GLU A N 1
ATOM 809 C CA . GLU A 1 106 ? -0.706 23.672 19.859 1 93.06 106 GLU A CA 1
ATOM 810 C C . GLU A 1 106 ? -1.554 22.406 19.781 1 93.06 106 GLU A C 1
ATOM 812 O O . GLU A 1 106 ? -1.076 21.359 19.328 1 93.06 106 GLU A O 1
ATOM 817 N N . ASP A 1 107 ? -2.773 22.547 20.203 1 95 107 ASP A N 1
ATOM 818 C CA . ASP A 1 107 ? -3.672 21.391 20.156 1 95 107 ASP A CA 1
ATOM 819 C C . ASP A 1 107 ? -3.951 20.969 18.703 1 95 107 ASP A C 1
ATOM 821 O O . ASP A 1 107 ? -3.928 19.781 18.391 1 95 107 ASP A O 1
ATOM 825 N N . ILE A 1 108 ? -4.207 21.906 17.828 1 94.94 108 ILE A N 1
ATOM 826 C CA . ILE A 1 108 ? -4.492 21.641 16.422 1 94.94 108 ILE A CA 1
ATOM 827 C C . ILE A 1 108 ? -3.273 21.016 15.758 1 94.94 108 ILE A C 1
ATOM 829 O O . ILE A 1 108 ? -3.393 20 15.055 1 94.94 108 ILE A O 1
ATOM 833 N N . ASN A 1 109 ? -2.139 21.594 16.016 1 93.31 109 ASN A N 1
ATOM 834 C CA . ASN A 1 109 ? -0.904 21.078 15.43 1 93.31 109 ASN A CA 1
ATOM 835 C C . ASN A 1 109 ? -0.606 19.656 15.906 1 93.31 109 ASN A C 1
ATOM 837 O O . ASN A 1 109 ? -0.18 18.812 15.125 1 93.31 109 ASN A O 1
ATOM 841 N N . ALA A 1 110 ? -0.837 19.422 17.156 1 94.44 110 ALA A N 1
ATOM 842 C CA . ALA A 1 110 ? -0.606 18.094 17.703 1 94.44 110 ALA A CA 1
ATOM 843 C C . ALA A 1 110 ? -1.521 17.062 17.047 1 94.44 110 ALA A C 1
ATOM 845 O O . ALA A 1 110 ? -1.074 15.969 16.688 1 94.44 110 ALA A O 1
ATOM 846 N N . THR A 1 111 ? -2.711 17.391 16.938 1 96.44 111 THR A N 1
ATOM 847 C CA . THR A 1 111 ? -3.674 16.484 16.328 1 96.44 111 THR A CA 1
ATOM 848 C C . THR A 1 111 ? -3.348 16.266 14.852 1 96.44 111 THR A C 1
ATOM 850 O O . THR A 1 111 ? -3.379 15.125 14.367 1 96.44 111 THR A O 1
ATOM 853 N N . ALA A 1 112 ? -3.09 17.359 14.164 1 95.81 112 ALA A N 1
ATOM 854 C CA . ALA A 1 112 ? -2.738 17.234 12.75 1 95.81 112 ALA A CA 1
ATOM 855 C C . ALA A 1 112 ? -1.527 16.328 12.562 1 95.81 112 ALA A C 1
ATOM 857 O O . ALA A 1 112 ? -1.514 15.484 11.664 1 95.81 112 ALA A O 1
ATOM 858 N N . ASN A 1 113 ? -0.569 16.469 13.391 1 92.81 113 ASN A N 1
ATOM 859 C CA . ASN A 1 113 ? 0.641 15.656 13.297 1 92.81 113 ASN A CA 1
ATOM 860 C C . ASN A 1 113 ? 0.357 14.195 13.609 1 92.81 113 ASN A C 1
ATOM 862 O O . ASN A 1 113 ? 0.898 13.297 12.953 1 92.81 113 ASN A O 1
ATOM 866 N N . ARG A 1 114 ? -0.443 14.008 14.562 1 94.5 114 ARG A N 1
ATOM 867 C CA . ARG A 1 114 ? -0.854 12.648 14.898 1 94.5 114 ARG A CA 1
ATOM 868 C C . ARG A 1 114 ? -1.552 11.977 13.719 1 94.5 114 ARG A C 1
ATOM 870 O O . ARG A 1 114 ? -1.248 10.828 13.383 1 94.5 114 ARG A O 1
ATOM 877 N N . LEU A 1 115 ? -2.447 12.664 13.148 1 96.5 115 LEU A N 1
ATOM 878 C CA . LEU A 1 115 ? -3.201 12.148 12.016 1 96.5 115 LEU A CA 1
ATOM 879 C C . LEU A 1 115 ? -2.289 11.922 10.812 1 96.5 115 LEU A C 1
ATOM 881 O O . LEU A 1 115 ? -2.457 10.945 10.07 1 96.5 115 LEU A O 1
ATOM 885 N N . LEU A 1 116 ? -1.339 12.773 10.664 1 94.75 116 LEU A N 1
ATOM 886 C CA . LEU A 1 116 ? -0.373 12.625 9.586 1 94.75 116 LEU A CA 1
ATOM 887 C C . LEU A 1 116 ? 0.422 11.336 9.734 1 94.75 116 LEU A C 1
ATOM 889 O O . LEU A 1 116 ? 0.6 10.594 8.773 1 94.75 116 LEU A O 1
ATOM 893 N N . ASN A 1 117 ? 0.806 11.086 10.953 1 93.12 117 ASN A N 1
ATOM 894 C CA . ASN A 1 117 ? 1.563 9.867 11.219 1 93.12 117 ASN A CA 1
ATOM 895 C C . ASN A 1 117 ? 0.722 8.617 10.977 1 93.12 117 ASN A C 1
ATOM 897 O O . ASN A 1 117 ? 1.208 7.641 10.406 1 93.12 117 ASN A O 1
ATOM 901 N N . ARG A 1 118 ? -0.464 8.672 11.297 1 95.56 118 ARG A N 1
ATOM 902 C CA . ARG A 1 118 ? -1.373 7.547 11.102 1 95.56 118 ARG A CA 1
ATOM 903 C C . ARG A 1 118 ? -1.621 7.301 9.617 1 95.56 118 ARG A C 1
ATOM 905 O O . ARG A 1 118 ? -1.709 6.148 9.18 1 95.56 118 ARG A O 1
ATOM 912 N N . CYS A 1 119 ? -1.778 8.352 8.859 1 96.69 119 CYS A N 1
ATOM 913 C CA . CYS A 1 119 ? -1.987 8.266 7.422 1 96.69 119 CYS A CA 1
ATOM 914 C C . CYS A 1 119 ? -0.75 7.711 6.723 1 96.69 119 CYS A C 1
ATOM 916 O O . CYS A 1 119 ? -0.856 6.848 5.852 1 96.69 119 CYS A O 1
ATOM 918 N N . ARG A 1 120 ? 0.403 8.109 7.195 1 93.75 120 ARG A N 1
ATOM 919 C CA . ARG A 1 120 ? 1.657 7.699 6.574 1 93.75 120 ARG A CA 1
ATOM 920 C C . ARG A 1 120 ? 1.963 6.238 6.875 1 93.75 120 ARG A C 1
ATOM 922 O O . ARG A 1 120 ? 2.707 5.586 6.137 1 93.75 120 ARG A O 1
ATOM 929 N N . ALA A 1 121 ? 1.435 5.758 7.91 1 94.81 121 ALA A N 1
ATOM 930 C CA . ALA A 1 121 ? 1.647 4.367 8.289 1 94.81 121 ALA A CA 1
ATOM 931 C C . ALA A 1 121 ? 0.944 3.418 7.324 1 94.81 121 ALA A C 1
ATOM 933 O O . ALA A 1 121 ? 1.191 2.211 7.336 1 94.81 121 ALA A O 1
ATOM 934 N N . VAL A 1 122 ? 0.037 4.016 6.508 1 96.5 122 VAL A N 1
ATOM 935 C CA . VAL A 1 122 ? -0.608 3.223 5.465 1 96.5 122 VAL A CA 1
ATOM 936 C C . VAL A 1 122 ? 0.149 3.385 4.148 1 96.5 122 VAL A C 1
ATOM 938 O O . VAL A 1 122 ? 0.35 4.508 3.676 1 96.5 122 VAL A O 1
ATOM 941 N N . GLU A 1 123 ? 0.637 2.305 3.666 1 94.25 123 GLU A N 1
ATOM 942 C CA . GLU A 1 123 ? 1.287 2.307 2.359 1 94.25 123 GLU A CA 1
ATOM 943 C C . GLU A 1 123 ? 0.438 1.584 1.318 1 94.25 123 GLU A C 1
ATOM 945 O O . GLU A 1 123 ? 0.101 0.411 1.491 1 94.25 123 GLU A O 1
ATOM 950 N N . VAL A 1 124 ? 0.059 2.307 0.354 1 96.69 124 VAL A N 1
ATOM 951 C CA . VAL A 1 124 ? -0.736 1.729 -0.724 1 96.69 124 VAL A CA 1
ATOM 952 C C . VAL A 1 124 ? -0.263 2.281 -2.068 1 96.69 124 VAL A C 1
ATOM 954 O O . VAL A 1 124 ? -0.206 3.498 -2.262 1 96.69 124 VAL A O 1
ATOM 957 N N . VAL A 1 125 ? 0.21 1.449 -3.002 1 94.06 125 VAL A N 1
ATOM 958 C CA . VAL A 1 125 ? 0.698 1.824 -4.324 1 94.06 125 VAL A CA 1
ATOM 959 C C . VAL A 1 125 ? 0.259 0.784 -5.352 1 94.06 125 VAL A C 1
ATOM 961 O O . VAL A 1 125 ? 0.36 -0.421 -5.109 1 94.06 125 VAL A O 1
ATOM 964 N N . VAL A 1 126 ? -0.325 1.249 -6.383 1 95.06 126 VAL A N 1
ATOM 965 C CA . VAL A 1 126 ? -0.696 0.379 -7.496 1 95.06 126 V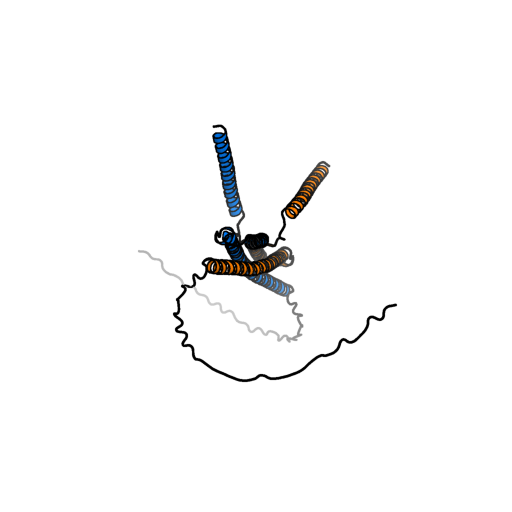AL A CA 1
ATOM 966 C C . VAL A 1 126 ? 0.314 0.532 -8.633 1 95.06 126 VAL A C 1
ATOM 968 O O . VAL A 1 126 ? 0.327 1.551 -9.328 1 95.06 126 VAL A O 1
ATOM 971 N N . ASN A 1 127 ? 1.132 -0.468 -8.797 1 89.94 127 ASN A N 1
ATOM 972 C CA . ASN A 1 127 ? 2.145 -0.448 -9.844 1 89.94 127 ASN A CA 1
ATOM 973 C C . ASN A 1 127 ? 1.636 -1.1 -11.125 1 89.94 127 ASN A C 1
ATOM 975 O O . ASN A 1 127 ? 0.607 -1.778 -11.117 1 89.94 127 ASN A O 1
ATOM 979 N N . THR A 1 128 ? 2.256 -0.735 -12.234 1 91.06 128 THR A N 1
ATOM 980 C CA . THR A 1 128 ? 1.953 -1.377 -13.508 1 91.06 128 THR A CA 1
ATOM 981 C C . THR A 1 128 ? 2.691 -2.707 -13.633 1 91.06 128 THR A C 1
ATOM 983 O O . THR A 1 128 ? 3.9 -2.775 -13.398 1 91.06 128 THR A O 1
ATOM 986 N N . PRO A 1 129 ? 1.92 -3.758 -13.852 1 87.56 129 PRO A N 1
ATOM 987 C CA . PRO A 1 129 ? 2.615 -5.031 -14.055 1 87.56 129 PRO A CA 1
ATOM 988 C C . PRO A 1 129 ? 3.656 -4.961 -15.172 1 87.56 129 PRO A C 1
ATOM 990 O O . PRO A 1 129 ? 3.418 -4.332 -16.203 1 87.56 129 PRO A O 1
ATOM 993 N N . ARG A 1 130 ? 4.902 -5.57 -14.781 1 81.62 130 ARG A N 1
ATOM 994 C CA . ARG A 1 130 ? 5.992 -5.453 -15.75 1 81.62 130 ARG A CA 1
ATOM 995 C C . ARG A 1 130 ? 6.629 -6.812 -16.016 1 81.62 130 ARG A C 1
ATOM 997 O O . ARG A 1 130 ? 6.672 -7.672 -15.141 1 81.62 130 ARG A O 1
ATOM 1004 N N . ASN A 1 131 ? 6.895 -6.984 -17.375 1 82.38 131 ASN A N 1
ATOM 1005 C CA . ASN A 1 131 ? 7.672 -8.172 -17.703 1 82.38 131 ASN A CA 1
ATOM 1006 C C . ASN A 1 131 ? 9.156 -7.98 -17.391 1 82.38 131 ASN A C 1
ATOM 1008 O O . ASN A 1 131 ? 9.578 -6.875 -17.062 1 82.38 131 ASN A O 1
ATOM 1012 N N . PRO A 1 132 ? 9.906 -9.125 -17.422 1 85.31 132 PRO A N 1
ATOM 1013 C CA . PRO A 1 132 ? 11.32 -9.023 -17.047 1 85.31 132 PRO A CA 1
ATOM 1014 C C . PRO A 1 132 ? 12.086 -8 -17.875 1 85.31 132 PRO A C 1
ATOM 1016 O O . PRO A 1 132 ? 12.953 -7.293 -17.359 1 85.31 132 PRO A O 1
ATOM 1019 N N . GLU A 1 133 ? 11.766 -7.934 -19.109 1 89.06 133 GLU A N 1
ATOM 1020 C CA . GLU A 1 133 ? 12.438 -6.965 -19.984 1 89.06 133 GLU A CA 1
ATOM 1021 C C . GLU A 1 133 ? 12.102 -5.535 -19.578 1 89.06 133 GLU A C 1
ATOM 1023 O O . GLU A 1 133 ? 12.977 -4.668 -19.562 1 89.06 133 GLU A O 1
ATOM 1028 N N . GLN A 1 134 ? 10.883 -5.32 -19.328 1 86.81 134 GLN A N 1
ATOM 1029 C CA . GLN A 1 134 ? 10.43 -4.008 -18.875 1 86.81 134 GLN A CA 1
ATOM 1030 C C . GLN A 1 134 ? 11.031 -3.658 -17.516 1 86.81 134 GLN A C 1
ATOM 1032 O O . GLN A 1 134 ? 11.414 -2.51 -17.281 1 86.81 134 GLN A O 1
ATOM 1037 N N . THR A 1 135 ? 11.07 -4.633 -16.719 1 83.31 135 THR A N 1
ATOM 1038 C CA . THR A 1 135 ? 11.656 -4.434 -15.398 1 83.31 135 THR A CA 1
ATOM 1039 C C . THR A 1 135 ? 13.133 -4.055 -15.508 1 83.31 135 THR A C 1
ATOM 1041 O O . THR A 1 135 ? 13.602 -3.148 -14.812 1 83.31 135 THR A O 1
ATOM 1044 N N . LYS A 1 136 ? 13.797 -4.684 -16.297 1 87.25 136 LYS A N 1
ATOM 1045 C CA . LYS A 1 136 ? 15.203 -4.363 -16.516 1 87.25 136 LYS A CA 1
ATOM 1046 C C . LYS A 1 136 ? 15.367 -2.936 -17.031 1 87.25 136 LYS A C 1
ATOM 1048 O O . LYS A 1 136 ? 16.25 -2.207 -16.578 1 87.25 136 LYS A O 1
ATOM 1053 N N . ALA A 1 137 ? 14.5 -2.635 -17.984 1 88.31 137 ALA A N 1
ATOM 1054 C CA . ALA A 1 137 ? 14.539 -1.284 -18.547 1 88.31 137 ALA A CA 1
ATOM 1055 C C . ALA A 1 137 ? 14.273 -0.24 -17.453 1 88.31 137 ALA A C 1
ATOM 1057 O O . ALA A 1 137 ? 14.969 0.773 -17.375 1 88.31 137 ALA A O 1
ATOM 1058 N N . LEU A 1 138 ? 13.305 -0.503 -16.656 1 84.25 138 LEU A N 1
ATOM 1059 C CA . LEU A 1 138 ? 12.969 0.411 -15.57 1 84.25 138 LEU A CA 1
ATOM 1060 C C . LEU A 1 138 ? 14.141 0.552 -14.602 1 84.25 138 LEU A C 1
ATOM 1062 O O . LEU A 1 138 ? 14.484 1.665 -14.195 1 84.25 138 LEU A O 1
ATOM 1066 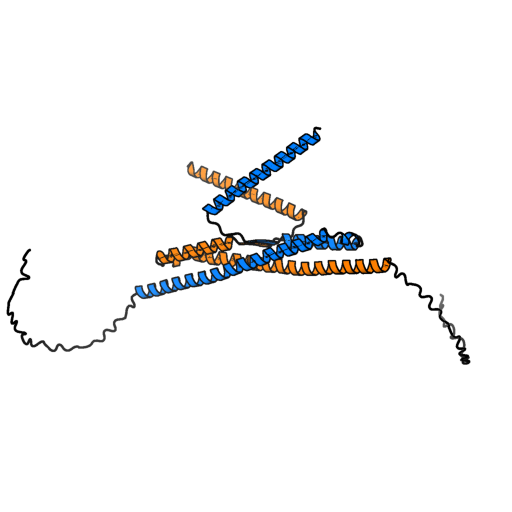N N . ASN A 1 139 ? 14.727 -0.549 -14.195 1 86.38 139 ASN A N 1
ATOM 1067 C CA . ASN A 1 139 ? 15.867 -0.521 -13.289 1 86.38 139 ASN A CA 1
ATOM 1068 C C . ASN A 1 139 ? 17.031 0.274 -13.875 1 86.38 139 ASN A C 1
ATOM 1070 O O . ASN A 1 139 ? 17.719 0.999 -13.156 1 86.38 139 ASN A O 1
ATOM 1074 N N . SER A 1 140 ? 17.203 0.097 -15.109 1 88.44 140 SER A N 1
ATOM 1075 C CA . SER A 1 140 ? 18.25 0.852 -15.789 1 88.44 140 SER A CA 1
ATOM 1076 C C . SER A 1 140 ? 17.984 2.352 -15.711 1 88.44 140 SER A C 1
ATOM 1078 O O . SER A 1 140 ? 18.875 3.125 -15.352 1 88.44 140 SER A O 1
ATOM 1080 N N . VAL A 1 141 ? 16.812 2.68 -16.016 1 89.38 141 VAL A N 1
ATOM 1081 C CA . VAL A 1 141 ? 16.438 4.09 -15.969 1 89.38 141 VAL A CA 1
ATOM 1082 C C . VAL A 1 141 ? 16.578 4.621 -14.547 1 89.38 141 VAL A C 1
ATOM 1084 O O . VAL A 1 141 ? 17.109 5.707 -14.328 1 89.38 141 VAL A O 1
ATOM 1087 N N . ASN A 1 142 ? 16.156 3.883 -13.586 1 83.88 142 ASN A N 1
ATOM 1088 C CA . ASN A 1 142 ? 16.234 4.316 -12.195 1 83.88 142 ASN A CA 1
ATOM 1089 C C . ASN A 1 142 ? 17.688 4.453 -11.727 1 83.88 142 ASN A C 1
ATOM 1091 O O . ASN A 1 142 ? 18.016 5.367 -10.969 1 83.88 142 ASN A O 1
ATOM 1095 N N . SER A 1 143 ? 18.453 3.535 -12.141 1 87.12 143 SER A N 1
ATOM 1096 C CA . SER A 1 143 ? 19.875 3.629 -11.82 1 87.12 143 SER A CA 1
ATOM 1097 C C . SER A 1 143 ? 20.484 4.898 -12.398 1 87.12 143 SER A C 1
ATOM 1099 O O . SER A 1 143 ? 21.312 5.547 -11.75 1 87.12 143 SER A O 1
ATOM 1101 N N . LEU A 1 144 ? 20.094 5.254 -13.594 1 84.5 144 LEU A N 1
ATOM 1102 C CA . LEU A 1 144 ? 20.547 6.488 -14.227 1 84.5 144 LEU A CA 1
ATOM 1103 C C . LEU A 1 144 ? 20.078 7.707 -13.438 1 84.5 144 LEU A C 1
ATOM 1105 O O . LEU A 1 144 ? 20.859 8.641 -13.219 1 84.5 144 LEU A O 1
ATOM 1109 N N . ILE A 1 145 ? 18.891 7.68 -13.023 1 85.44 145 ILE A N 1
ATOM 1110 C CA . ILE A 1 145 ? 18.328 8.789 -12.258 1 85.44 145 ILE A CA 1
ATOM 1111 C C . ILE A 1 145 ? 19.062 8.906 -10.922 1 85.44 145 ILE A C 1
ATOM 1113 O O . ILE A 1 145 ? 19.469 10 -10.523 1 85.44 145 ILE A O 1
ATOM 1117 N N . GLU A 1 146 ? 19.266 7.793 -10.234 1 78.94 146 GLU A N 1
ATOM 1118 C CA . GLU A 1 146 ? 20 7.801 -8.969 1 78.94 146 GLU A CA 1
ATOM 1119 C C . GLU A 1 146 ? 21.422 8.328 -9.148 1 78.94 146 GLU A C 1
ATOM 1121 O O . GLU A 1 146 ? 21.906 9.086 -8.312 1 78.94 146 GLU A O 1
ATOM 1126 N N . GLY A 1 147 ? 21.984 7.914 -10.164 1 78.25 147 GLY A N 1
ATOM 1127 C CA . GLY A 1 147 ? 23.297 8.438 -10.477 1 78.25 147 GLY A CA 1
ATOM 1128 C C . GLY A 1 147 ? 23.312 9.938 -10.703 1 78.25 147 GLY A C 1
ATOM 1129 O O . GLY A 1 147 ? 24.188 10.641 -10.195 1 78.25 147 GLY A O 1
ATOM 1130 N N . ALA A 1 148 ? 22.375 10.375 -11.422 1 85.25 148 ALA A N 1
ATOM 1131 C CA . ALA A 1 148 ? 22.25 11.805 -11.695 1 85.25 148 ALA A CA 1
ATOM 1132 C C . ALA A 1 148 ? 22 12.586 -10.414 1 85.25 148 ALA A C 1
ATOM 1134 O O . ALA A 1 148 ? 22.594 13.648 -10.203 1 85.25 148 ALA A O 1
ATOM 1135 N N . VAL A 1 149 ? 21.234 12.055 -9.531 1 84.56 149 VAL A N 1
ATOM 1136 C CA . VAL A 1 149 ? 20.891 12.703 -8.266 1 84.56 149 VAL A CA 1
ATOM 1137 C C . VAL A 1 149 ? 22.141 12.773 -7.379 1 84.56 149 VAL A C 1
ATOM 1139 O O . VAL A 1 149 ? 22.406 13.805 -6.766 1 84.56 149 VAL A O 1
ATOM 1142 N N . THR A 1 150 ? 22.781 11.609 -7.379 1 81.12 150 THR A N 1
ATOM 1143 C CA . THR A 1 150 ? 24.016 11.562 -6.59 1 81.12 150 THR A CA 1
ATOM 1144 C C . THR A 1 150 ? 25.016 12.594 -7.098 1 81.12 150 THR A C 1
ATOM 1146 O O . THR A 1 150 ? 25.625 13.312 -6.305 1 81.12 150 THR A O 1
ATOM 1149 N N . LYS A 1 151 ? 25.172 12.711 -8.391 1 82.5 151 LYS A N 1
ATOM 1150 C CA . LYS A 1 151 ? 26.078 13.688 -8.992 1 82.5 151 LYS A CA 1
ATOM 1151 C C . LYS A 1 151 ? 25.625 15.117 -8.672 1 82.5 151 LYS A C 1
ATOM 1153 O O . LYS A 1 151 ? 26.453 15.977 -8.375 1 82.5 151 LYS A O 1
ATOM 1158 N N . MET A 1 152 ? 24.375 15.367 -8.727 1 78.75 152 MET A N 1
ATOM 1159 C CA . MET A 1 152 ? 23.828 16.688 -8.414 1 78.75 152 MET A CA 1
ATOM 1160 C C . MET A 1 152 ? 24.094 17.062 -6.965 1 78.75 152 MET A C 1
ATOM 1162 O O . MET A 1 152 ? 24.438 18.203 -6.668 1 78.75 152 MET A O 1
ATOM 1166 N N . GLN A 1 153 ? 23.938 16.109 -6.129 1 73.94 153 GLN A N 1
ATOM 1167 C CA . GLN A 1 153 ? 24.203 16.359 -4.711 1 73.94 153 GLN A CA 1
ATOM 1168 C C . GLN A 1 153 ? 25.688 16.641 -4.477 1 73.94 153 GLN A C 1
ATOM 1170 O O . GLN A 1 153 ? 26.031 17.516 -3.674 1 73.94 153 GLN A O 1
ATOM 1175 N N . GLU A 1 154 ? 26.531 15.938 -5.117 1 78.62 154 GLU A N 1
ATOM 1176 C CA . GLU A 1 154 ? 27.969 16.172 -5.027 1 78.62 154 GLU A CA 1
ATOM 1177 C C . GLU A 1 154 ? 28.344 17.547 -5.551 1 78.62 154 GLU A C 1
ATOM 1179 O O . GLU A 1 154 ? 29.156 18.25 -4.949 1 78.62 154 GLU A O 1
ATOM 1184 N N . ASP A 1 155 ? 27.75 17.922 -6.594 1 73.5 155 ASP A N 1
ATOM 1185 C CA . ASP A 1 155 ? 28 19.219 -7.184 1 73.5 155 ASP A CA 1
ATOM 1186 C C . ASP A 1 155 ? 27.547 20.344 -6.254 1 73.5 155 ASP A C 1
ATOM 1188 O O . ASP A 1 155 ? 28.219 21.359 -6.121 1 73.5 155 ASP A O 1
ATOM 1192 N N . LEU A 1 156 ? 26.422 20.156 -5.668 1 69.31 156 LEU A N 1
ATOM 1193 C CA . LEU A 1 156 ? 25.891 21.141 -4.73 1 69.31 156 LEU A CA 1
ATOM 1194 C C . LEU A 1 156 ? 26.812 21.281 -3.521 1 69.31 156 LEU A C 1
ATOM 1196 O O . LEU A 1 156 ? 27.047 22.391 -3.045 1 69.31 156 LEU A O 1
ATOM 1200 N N . LYS A 1 157 ? 27.25 20.156 -3.092 1 72.94 157 LYS A N 1
ATOM 1201 C CA . LYS A 1 157 ? 28.188 20.172 -1.973 1 72.94 157 LYS A CA 1
ATOM 1202 C C . LYS A 1 157 ? 29.484 20.891 -2.35 1 72.94 157 LYS A C 1
ATOM 1204 O O . LYS A 1 157 ? 30.016 21.688 -1.564 1 72.94 157 LYS A O 1
ATOM 1209 N N . ASN A 1 158 ? 30.062 20.625 -3.439 1 72.31 158 ASN A N 1
ATOM 1210 C CA . ASN A 1 158 ? 31.281 21.297 -3.924 1 72.31 158 ASN A CA 1
ATOM 1211 C C . ASN A 1 158 ? 31.078 22.797 -4.078 1 72.31 158 ASN A C 1
ATOM 1213 O O . ASN A 1 158 ? 31.969 23.578 -3.771 1 72.31 158 ASN A O 1
ATOM 1217 N N . SER A 1 159 ? 29.984 23.219 -4.559 1 69.06 159 SER A N 1
ATOM 1218 C CA . SER A 1 159 ? 29.672 24.625 -4.727 1 69.06 159 SER A CA 1
ATOM 1219 C C . SER A 1 159 ? 29.562 25.328 -3.383 1 69.06 159 SER A C 1
ATOM 1221 O O . SER A 1 159 ? 30.031 26.469 -3.23 1 69.06 159 SER A O 1
ATOM 1223 N N . LYS A 1 160 ? 28.953 24.609 -2.479 1 65.75 160 LYS A N 1
ATOM 1224 C CA . LYS A 1 160 ? 28.844 25.156 -1.13 1 65.75 160 LYS A CA 1
ATOM 1225 C C . LYS A 1 160 ? 30.219 25.344 -0.488 1 65.75 160 LYS A C 1
ATOM 1227 O O . LYS A 1 160 ? 30.484 26.359 0.147 1 65.75 160 LYS A O 1
ATOM 1232 N N . GLU A 1 161 ? 31.062 24.344 -0.648 1 68.25 161 GLU A N 1
ATOM 1233 C CA . GLU A 1 161 ? 32.438 24.422 -0.116 1 68.25 161 GLU A CA 1
ATOM 1234 C C . GLU A 1 161 ? 33.219 25.547 -0.764 1 68.25 161 GLU A C 1
ATOM 1236 O O . GLU A 1 161 ? 34 26.234 -0.097 1 68.25 161 GLU A O 1
ATOM 1241 N N . MET A 1 162 ? 33.062 25.812 -2.016 1 69.94 162 MET A N 1
ATOM 1242 C CA . MET A 1 162 ? 33.719 26.875 -2.752 1 69.94 162 MET A CA 1
ATOM 1243 C C . MET A 1 162 ? 33.312 28.25 -2.234 1 69.94 162 MET A C 1
ATOM 1245 O O . MET A 1 162 ? 34.156 29.125 -2.059 1 69.94 162 MET A O 1
ATOM 1249 N N . VAL A 1 163 ? 32.094 28.375 -1.88 1 69.75 163 VAL A N 1
ATOM 1250 C CA . VAL A 1 163 ? 31.547 29.641 -1.401 1 69.75 163 VAL A CA 1
ATOM 1251 C C . VAL A 1 163 ? 32.062 29.906 0.017 1 69.75 163 VAL A C 1
ATOM 1253 O O . VAL A 1 163 ? 32.375 31.047 0.361 1 69.75 163 VAL A O 1
ATOM 1256 N N . GLN A 1 164 ? 32.188 28.75 0.786 1 71.44 164 GLN A N 1
ATOM 1257 C CA . GLN A 1 164 ? 32.656 28.891 2.154 1 71.44 164 GLN A CA 1
ATOM 1258 C C . GLN A 1 164 ? 34.156 29.281 2.174 1 71.44 164 GLN A C 1
ATOM 1260 O O . GLN A 1 164 ? 34.625 29.938 3.102 1 71.44 164 GLN A O 1
ATOM 1265 N N . ARG A 1 165 ? 34.875 28.875 1.146 1 68.62 165 ARG A N 1
ATOM 1266 C CA . ARG A 1 165 ? 36.312 29.141 1.046 1 68.62 165 ARG A CA 1
ATOM 1267 C C . ARG A 1 165 ? 36.562 30.609 0.706 1 68.62 165 ARG A C 1
ATOM 1269 O O . ARG A 1 165 ? 37.594 31.172 1.109 1 68.62 165 ARG A O 1
ATOM 1276 N N . PHE A 1 166 ? 35.562 31.25 0.111 1 58.78 166 PHE A N 1
ATOM 1277 C CA . PHE A 1 166 ? 35.688 32.656 -0.185 1 58.78 166 PHE A CA 1
ATOM 1278 C C . PHE A 1 166 ? 35.094 33.5 0.937 1 58.78 166 PHE A C 1
ATOM 1280 O O . PHE A 1 166 ? 35.562 34.625 1.205 1 58.78 166 PHE A O 1
ATOM 1287 N N . MET B 1 1 ? -17.5 22.156 81.5 1 20.95 1 MET B N 1
ATOM 1288 C CA . MET B 1 1 ? -18.656 22.891 82.062 1 20.95 1 MET B CA 1
ATOM 1289 C C . MET B 1 1 ? -19.703 23.109 80.938 1 20.95 1 MET B C 1
ATOM 1291 O O . MET B 1 1 ? -20.891 22.797 81.125 1 20.95 1 MET B O 1
ATOM 1295 N N . MET B 1 2 ? -19.422 24.125 80.188 1 20.03 2 MET B N 1
ATOM 1296 C CA . MET B 1 2 ? -20.312 25.234 79.875 1 20.03 2 MET B CA 1
ATOM 1297 C C . MET B 1 2 ? -21.234 24.875 78.688 1 20.03 2 MET B C 1
ATOM 1299 O O . MET B 1 2 ? -20.781 24.391 77.688 1 20.03 2 MET B O 1
ATOM 1303 N N . SER B 1 3 ? -22.531 24.844 79 1 21.77 3 SER B N 1
ATOM 1304 C CA . SER B 1 3 ? -23.859 24.5 78.438 1 21.77 3 SER B CA 1
ATOM 1305 C C . SER B 1 3 ? -24.344 25.5 77.438 1 21.77 3 SER B C 1
ATOM 1307 O O . SER B 1 3 ? -25.109 26.406 77.75 1 21.77 3 SER B O 1
ATOM 1309 N N . LEU B 1 4 ? -23.5 26.078 76.625 1 24.89 4 LEU B N 1
ATOM 1310 C CA . LEU B 1 4 ? -23.828 27.422 76.125 1 24.89 4 LEU B CA 1
ATOM 1311 C C . LEU B 1 4 ? -25.062 27.422 75.25 1 24.89 4 LEU B C 1
ATOM 1313 O O . LEU B 1 4 ? -25 27.109 74.062 1 24.89 4 LEU B O 1
ATOM 1317 N N . PRO B 1 5 ? -26.125 26.797 75.75 1 21.05 5 PRO B N 1
ATOM 1318 C CA . PRO B 1 5 ? -26.984 26.359 74.688 1 21.05 5 PRO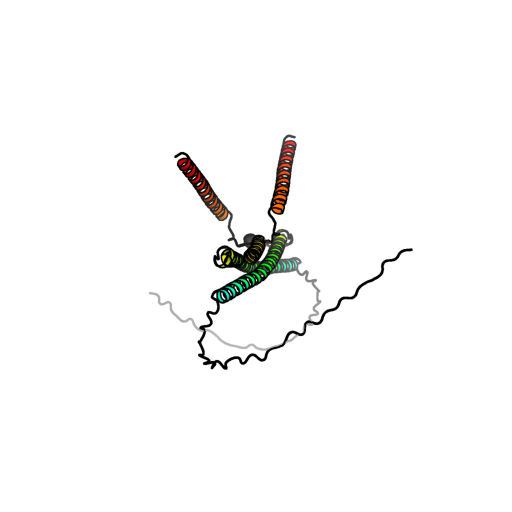 B CA 1
ATOM 1319 C C . PRO B 1 5 ? -27.562 27.531 73.875 1 21.05 5 PRO B C 1
ATOM 1321 O O . PRO B 1 5 ? -27.5 27.547 72.625 1 21.05 5 PRO B O 1
ATOM 1324 N N . ARG B 1 6 ? -28.422 28.5 74.625 1 21.05 6 ARG B N 1
ATOM 1325 C CA . ARG B 1 6 ? -29.844 28.469 74.312 1 21.05 6 ARG B CA 1
ATOM 1326 C C . ARG B 1 6 ? -30.172 29.438 73.188 1 21.05 6 ARG B C 1
ATOM 1328 O O . ARG B 1 6 ? -29.344 30.297 72.812 1 21.05 6 ARG B O 1
ATOM 1335 N N . GLY B 1 7 ? -31.578 29.734 72.875 1 19.7 7 GLY B N 1
ATOM 1336 C CA . GLY B 1 7 ? -32.656 29.797 71.938 1 19.7 7 GLY B CA 1
ATOM 1337 C C . GLY B 1 7 ? -33.031 31.203 71.5 1 19.7 7 GLY B C 1
ATOM 1338 O O . GLY B 1 7 ? -34.156 31.5 71.188 1 19.7 7 GLY B O 1
ATOM 1339 N N . LEU B 1 8 ? -31.953 32.062 71.188 1 21.62 8 LEU B N 1
ATOM 1340 C CA . LEU B 1 8 ? -32.281 33.5 71.25 1 21.62 8 LEU B CA 1
ATOM 1341 C C . LEU B 1 8 ? -33.5 33.781 70.375 1 21.62 8 LEU B C 1
ATOM 1343 O O . LEU B 1 8 ? -33.688 33.156 69.375 1 21.62 8 LEU B O 1
ATOM 1347 N N . PRO B 1 9 ? -34.344 34.594 71 1 19.81 9 PRO B N 1
ATOM 1348 C CA . PRO B 1 9 ? -35.75 34.875 70.75 1 19.81 9 PRO B CA 1
ATOM 1349 C C . PRO B 1 9 ? -35.969 35.594 69.438 1 19.81 9 PRO B C 1
ATOM 1351 O O . PRO B 1 9 ? -35.031 36.219 68.875 1 19.81 9 PRO B O 1
ATOM 1354 N N . ARG B 1 10 ? -37.156 35.344 68.75 1 21.48 10 ARG B N 1
ATOM 1355 C CA . ARG B 1 10 ? -37.938 35.438 67.5 1 21.48 10 ARG B CA 1
ATOM 1356 C C . ARG B 1 10 ? -38.406 36.875 67.25 1 21.48 10 ARG B C 1
ATOM 1358 O O . ARG B 1 10 ? -39.344 37.094 66.5 1 21.48 10 ARG B O 1
ATOM 1365 N N . THR B 1 11 ? -37.5 37.844 67.812 1 18.12 11 THR B N 1
ATOM 1366 C CA . THR B 1 11 ? -38.344 39.031 68 1 18.12 11 THR B CA 1
ATOM 1367 C C . THR B 1 11 ? -39.125 39.406 66.75 1 18.12 11 THR B C 1
ATOM 1369 O O . THR B 1 11 ? -38.812 38.938 65.688 1 18.12 11 THR B O 1
ATOM 1372 N N . SER B 1 12 ? -39.5 40.781 66.625 1 18.38 12 SER B N 1
ATOM 1373 C CA . SER B 1 12 ? -40.75 41.531 66.562 1 18.38 12 SER B CA 1
ATOM 1374 C C . SER B 1 12 ? -41.188 41.719 65.062 1 18.38 12 SER B C 1
ATOM 1376 O O . SER B 1 12 ? -40.375 41.688 64.188 1 18.38 12 SER B O 1
ATOM 1378 N N . PRO B 1 13 ? -42.469 42.375 64.875 1 18.55 13 PRO B N 1
ATOM 1379 C CA . PRO B 1 13 ? -43.688 42.281 64.062 1 18.55 13 PRO B CA 1
ATOM 1380 C C . PRO B 1 13 ? -43.562 42.969 62.719 1 18.55 13 PRO B C 1
ATOM 1382 O O . PRO B 1 13 ? -42.562 43.656 62.469 1 18.55 13 PRO B O 1
ATOM 1385 N N . CYS B 1 14 ? -44.75 43.5 62.156 1 17.89 14 CYS B N 1
ATOM 1386 C CA . CYS B 1 14 ? -45.656 43.219 61.031 1 17.89 14 CYS B CA 1
ATOM 1387 C C . CYS B 1 14 ? -45.438 44.281 59.938 1 17.89 14 CYS B C 1
ATOM 1389 O O . CYS B 1 14 ? -45.281 43.906 58.75 1 17.89 14 CYS B O 1
ATOM 1391 N N . GLY B 1 15 ? -45.969 45.625 60.156 1 19.84 15 GLY B N 1
ATOM 1392 C CA . GLY B 1 15 ? -47.094 46.094 59.375 1 19.84 15 GLY B CA 1
ATOM 1393 C C . GLY B 1 15 ? -46.688 46.656 58.031 1 19.84 15 GLY B C 1
ATOM 1394 O O . GLY B 1 15 ? -45.531 47.031 57.812 1 19.84 15 GLY B O 1
ATOM 1395 N N . ARG B 1 16 ? -47.75 46.688 57.031 1 19.52 16 ARG B N 1
ATOM 1396 C CA . ARG B 1 16 ? -48 46.656 55.594 1 19.52 16 ARG B CA 1
ATOM 1397 C C . ARG B 1 16 ? -47.812 48.062 54.969 1 19.52 16 ARG B C 1
ATOM 1399 O O . ARG B 1 16 ? -48.688 48.531 54.219 1 19.52 16 ARG B O 1
ATOM 1406 N N . ILE B 1 17 ? -46.969 48.969 55.469 1 21.14 17 ILE B N 1
ATOM 1407 C CA . ILE B 1 17 ? -47.406 50.25 54.969 1 21.14 17 ILE B CA 1
ATOM 1408 C C . ILE B 1 17 ? -47.375 50.25 53.438 1 21.14 17 ILE B C 1
ATOM 1410 O O . ILE B 1 17 ? -46.344 49.969 52.844 1 21.14 17 ILE B O 1
ATOM 1414 N N . TYR B 1 18 ? -48.625 50.125 52.781 1 17.91 18 TYR B N 1
ATOM 1415 C CA . TYR B 1 18 ? -49 49.938 51.375 1 17.91 18 TYR B CA 1
ATOM 1416 C C . TYR B 1 18 ? -48.438 51.062 50.5 1 17.91 18 TYR B C 1
ATOM 1418 O O . TYR B 1 18 ? -47.75 50.812 49.531 1 17.91 18 TYR B O 1
ATOM 1426 N N . SER B 1 19 ? -49.156 52.312 50.344 1 18.59 19 SER B N 1
ATOM 1427 C CA . SER B 1 19 ? -50 52.469 49.156 1 18.59 19 SER B CA 1
ATOM 1428 C C . SER B 1 19 ? -49.188 53.094 48 1 18.59 19 SER B C 1
ATOM 1430 O O . SER B 1 19 ? -49.25 52.594 46.875 1 18.59 19 SER B O 1
ATOM 1432 N N . GLU B 1 20 ? -49.031 54.5 48.094 1 22.47 20 GLU B N 1
ATOM 1433 C CA . GLU B 1 20 ? -49.531 55.406 47.062 1 22.47 20 GLU B CA 1
ATOM 1434 C C . GLU B 1 20 ? -48.594 55.438 45.844 1 22.47 20 GLU B C 1
ATOM 1436 O O . GLU B 1 20 ? -47.375 55.438 46 1 22.47 20 GLU B O 1
ATOM 1441 N N . THR B 1 21 ? -49.219 55.219 44.594 1 21.25 21 THR B N 1
ATOM 1442 C CA . THR B 1 21 ? -48.938 54.875 43.188 1 21.25 21 THR B CA 1
ATOM 1443 C C . THR B 1 21 ? -48.344 56.062 42.469 1 21.25 21 THR B C 1
ATOM 1445 O O . THR B 1 21 ? -48.031 55.969 41.281 1 21.25 21 THR B O 1
ATOM 1448 N N . ASN B 1 22 ? -48 57.219 43.062 1 22.23 22 ASN B N 1
ATOM 1449 C CA . ASN B 1 22 ? -48.125 58.281 42.094 1 22.23 22 ASN B CA 1
ATOM 1450 C C . ASN B 1 22 ? -47.25 58.031 40.875 1 22.23 22 ASN B C 1
ATOM 1452 O O . ASN B 1 22 ? -46.031 57.781 41.031 1 22.23 22 ASN B O 1
ATOM 1456 N N . GLY B 1 23 ? -47.812 57.625 39.719 1 19.95 23 GLY B N 1
ATOM 1457 C CA . GLY B 1 23 ? -47.312 57.188 38.438 1 19.95 23 GLY B CA 1
ATOM 1458 C C . GLY B 1 23 ? -46.625 58.281 37.656 1 19.95 23 GLY B C 1
ATOM 1459 O O . GLY B 1 23 ? -46.375 58.188 36.469 1 19.95 23 GLY B O 1
ATOM 1460 N N . GLU B 1 24 ? -46.125 59.344 38.344 1 23.16 24 GLU B N 1
ATOM 1461 C CA . GLU B 1 24 ? -45.844 60.375 37.344 1 23.16 24 GLU B CA 1
ATOM 1462 C C . GLU B 1 24 ? -45 59.812 36.188 1 23.16 24 GLU B C 1
ATOM 1464 O O . GLU B 1 24 ? -44.125 59 36.406 1 23.16 24 GLU B O 1
ATOM 1469 N N . GLU B 1 25 ? -45.656 59.969 35.031 1 22.25 25 GLU B N 1
ATOM 1470 C CA . GLU B 1 25 ? -45.312 59.594 33.688 1 22.25 25 GLU B CA 1
ATOM 1471 C C . GLU B 1 25 ? -44.031 60.281 33.219 1 22.25 25 GLU B C 1
ATOM 1473 O O . GLU B 1 25 ? -44.031 61.5 33 1 22.25 25 GLU B O 1
ATOM 1478 N N . LYS B 1 26 ? -43.062 60.406 33.969 1 25.3 26 LYS B N 1
ATOM 1479 C CA . LYS B 1 26 ? -42.031 61.25 33.344 1 25.3 26 LYS B CA 1
ATOM 1480 C C . LYS B 1 26 ? -41.656 60.719 31.969 1 25.3 26 LYS B C 1
ATOM 1482 O O . LYS B 1 26 ? -41.594 59.531 31.75 1 25.3 26 LYS B O 1
ATOM 1487 N N . GLY B 1 27 ? -42.125 61.469 30.953 1 22.91 27 GLY B N 1
ATOM 1488 C CA . GLY B 1 27 ? -41.875 61.375 29.516 1 22.91 27 GLY B CA 1
ATOM 1489 C C . GLY B 1 27 ? -40.406 61.219 29.156 1 22.91 27 GLY B C 1
ATOM 1490 O O . GLY B 1 27 ? -39.594 62.094 29.5 1 22.91 27 GLY B O 1
ATOM 1491 N N . MET B 1 28 ? -39.812 60.125 29.281 1 22.83 28 MET B N 1
ATOM 1492 C CA . MET B 1 28 ? -38.406 59.938 29.016 1 22.83 28 MET B CA 1
ATOM 1493 C C . MET B 1 28 ? -38.062 60.25 27.578 1 22.83 28 MET B C 1
ATOM 1495 O O . MET B 1 28 ? -38.625 59.688 26.641 1 22.83 28 MET B O 1
ATOM 1499 N N . SER B 1 29 ? -38.031 61.531 27.312 1 25.14 29 SER B N 1
ATOM 1500 C CA . SER B 1 29 ? -37.531 61.781 25.969 1 25.14 29 SER B CA 1
ATOM 1501 C C . SER B 1 29 ? -36.188 61.062 25.75 1 25.14 29 SER B C 1
ATOM 1503 O O . SER B 1 29 ? -35.219 61.344 26.469 1 25.14 29 SER B O 1
ATOM 1505 N N . GLY B 1 30 ? -36.188 59.812 25.703 1 22.42 30 GLY B N 1
ATOM 1506 C CA . GLY B 1 30 ? -34.969 59.031 25.547 1 22.42 30 GLY B CA 1
ATOM 1507 C C . GLY B 1 30 ? -34.188 59.406 24.297 1 22.42 30 GLY B C 1
ATOM 1508 O O . GLY B 1 30 ? -34.688 59.281 23.188 1 22.42 30 GLY B O 1
ATOM 1509 N N . GLY B 1 31 ? -33.625 60.625 24.281 1 25.61 31 GLY B N 1
ATOM 1510 C CA . GLY B 1 31 ? -32.688 60.844 23.188 1 25.61 31 GLY B CA 1
ATOM 1511 C C . GLY B 1 31 ? -31.812 59.625 22.922 1 25.61 31 GLY B C 1
ATOM 1512 O O . GLY B 1 31 ? -31.203 59.062 23.828 1 25.61 31 GLY B O 1
ATOM 1513 N N . SER B 1 32 ? -32.312 58.812 22.047 1 29.03 32 SER B N 1
ATOM 1514 C CA . SER B 1 32 ? -31.562 57.625 21.609 1 29.03 32 SER B CA 1
ATOM 1515 C C . SER B 1 32 ? -30.156 58.031 21.141 1 29.03 32 SER B C 1
ATOM 1517 O O . SER B 1 32 ? -30 58.75 20.156 1 29.03 32 SER B O 1
ATOM 1519 N N . SER B 1 33 ? -29.312 58.594 22.031 1 32.16 33 SER B N 1
ATOM 1520 C CA . SER B 1 33 ? -27.906 58.625 21.641 1 32.16 33 SER B CA 1
ATOM 1521 C C . SER B 1 33 ? -27.484 57.312 21 1 32.16 33 SER B C 1
ATOM 1523 O O . SER B 1 33 ? -27.609 56.25 21.609 1 32.16 33 SER B O 1
ATOM 1525 N N . ALA B 1 34 ? -27.812 57.156 19.719 1 35.44 34 ALA B N 1
ATOM 1526 C CA . ALA B 1 34 ? -27.312 56.031 18.938 1 35.44 34 ALA B CA 1
ATOM 1527 C C . ALA B 1 34 ? -25.828 55.781 19.219 1 35.44 34 ALA B C 1
ATOM 1529 O O . ALA B 1 34 ? -24.984 56.562 18.828 1 35.44 34 ALA B O 1
ATOM 1530 N N . GLY B 1 35 ? -25.422 55.625 20.453 1 32.22 35 GLY B N 1
ATOM 1531 C CA . GLY B 1 35 ? -24.078 55.094 20.641 1 32.22 35 GLY B CA 1
ATOM 1532 C C . GLY B 1 35 ? -23.719 54.031 19.625 1 32.22 35 GLY B C 1
ATOM 1533 O O . GLY B 1 35 ? -24.453 53.062 19.453 1 32.22 35 GLY B O 1
ATOM 1534 N N . SER B 1 36 ? -23.203 54.469 18.531 1 41 36 SER B N 1
ATOM 1535 C CA . SER B 1 36 ? -22.594 53.5 17.625 1 41 36 SER B CA 1
ATOM 1536 C C . SER B 1 36 ? -21.859 52.406 18.391 1 41 36 SER B C 1
ATOM 1538 O O . SER B 1 36 ? -21.016 52.688 19.234 1 41 36 SER B O 1
ATOM 1540 N N . ARG B 1 37 ? -22.609 51.438 18.875 1 44.59 37 ARG B N 1
ATOM 1541 C CA . ARG B 1 37 ? -22.016 50.281 19.516 1 44.59 37 ARG B CA 1
ATOM 1542 C C . ARG B 1 37 ? -20.734 49.844 18.797 1 44.59 37 ARG B C 1
ATOM 1544 O O . ARG B 1 37 ? -20.781 49.406 17.656 1 44.59 37 ARG B O 1
ATOM 1551 N N . VAL B 1 38 ? -19.625 50.594 18.875 1 43.66 38 VAL B N 1
ATOM 1552 C CA . VAL B 1 38 ? -18.375 49.938 18.516 1 43.66 38 VAL B CA 1
ATOM 1553 C C . VAL B 1 38 ? -18.391 48.5 19 1 43.66 38 VAL B C 1
ATOM 1555 O O . VAL B 1 38 ? -18.453 48.25 20.203 1 43.66 38 VAL B O 1
ATOM 1558 N N . VAL B 1 39 ? -19.25 47.719 18.562 1 47.41 39 VAL B N 1
ATOM 1559 C CA . VAL B 1 39 ? -18.969 46.312 18.828 1 47.41 39 VAL B CA 1
ATOM 1560 C C . VAL B 1 39 ? -17.469 46.062 18.906 1 47.41 39 VAL B C 1
ATOM 1562 O O . VAL B 1 39 ? -16.719 46.438 18.016 1 47.41 39 VAL B O 1
ATOM 1565 N N . PRO B 1 40 ? -16.891 46.156 20.047 1 44.59 40 PRO B N 1
ATOM 1566 C CA . PRO B 1 40 ? -15.43 46.094 20.141 1 44.59 40 PRO B CA 1
ATOM 1567 C C . PRO B 1 40 ? -14.828 45.125 19.125 1 44.59 40 PRO B C 1
ATOM 1569 O O . PRO B 1 40 ? -15.328 44 18.953 1 44.59 40 PRO B O 1
ATOM 1572 N N . VAL B 1 41 ? -14.18 45.656 18.016 1 51.84 41 VAL B N 1
ATOM 1573 C CA . VAL B 1 41 ? -13.352 44.906 17.078 1 51.84 41 VAL B CA 1
ATOM 1574 C C . VAL B 1 41 ? -12.797 43.656 17.734 1 51.84 41 VAL B C 1
ATOM 1576 O O . VAL B 1 41 ? -12.594 42.625 17.078 1 51.84 41 VAL B O 1
ATOM 1579 N N . GLN B 1 42 ? -12.633 43.844 19 1 51.75 42 GLN B N 1
ATOM 1580 C CA . GLN B 1 42 ? -12.078 42.719 19.734 1 51.75 42 GLN B CA 1
ATOM 1581 C C . GLN B 1 42 ? -13.062 41.531 19.75 1 51.75 42 GLN B C 1
ATOM 1583 O O . GLN B 1 42 ? -12.656 40.375 19.688 1 51.75 42 GLN B O 1
ATOM 1588 N N . LEU B 1 43 ? -14.32 41.875 19.938 1 52.88 43 LEU B N 1
ATOM 1589 C CA . LEU B 1 43 ? -15.336 40.812 20 1 52.88 43 LEU B CA 1
ATOM 1590 C C . LEU B 1 43 ? -15.484 40.125 18.641 1 52.88 43 LEU B C 1
ATOM 1592 O O . LEU B 1 43 ? -15.633 38.906 18.578 1 52.88 43 LEU B O 1
ATOM 1596 N N . LEU B 1 44 ? -15.484 40.906 17.656 1 49.88 44 LEU B N 1
ATOM 1597 C CA . LEU B 1 44 ? -15.633 40.406 16.297 1 49.88 44 LEU B CA 1
ATOM 1598 C C . LEU B 1 44 ? -14.461 39.5 15.93 1 49.88 44 LEU B C 1
ATOM 1600 O O . LEU B 1 44 ? -14.648 38.438 15.312 1 49.88 44 LEU B O 1
ATOM 1604 N N . ARG B 1 45 ? -13.367 39.969 16.344 1 53.5 45 ARG B N 1
ATOM 1605 C CA . ARG B 1 45 ? -12.164 39.188 16.047 1 53.5 45 ARG B CA 1
ATOM 1606 C C . ARG B 1 45 ? -12.18 37.844 16.797 1 53.5 45 ARG B C 1
ATOM 1608 O O . ARG B 1 45 ? -11.75 36.844 16.266 1 53.5 45 ARG B O 1
ATOM 1615 N N . LYS B 1 46 ? -12.719 38.062 18.047 1 57.5 46 LYS B N 1
ATOM 1616 C CA . LYS B 1 46 ? -12.742 36.844 18.859 1 57.5 46 LYS B CA 1
ATOM 1617 C C . LYS B 1 46 ? -13.703 35.812 18.281 1 57.5 46 LYS B C 1
ATOM 1619 O O . LYS B 1 46 ? -13.414 34.625 18.297 1 57.5 46 LYS B O 1
ATOM 1624 N N . THR B 1 47 ? -14.852 36.344 17.672 1 67.31 47 THR B N 1
ATOM 1625 C CA . THR B 1 47 ? -15.828 35.438 17.094 1 67.31 47 THR B CA 1
ATOM 1626 C C . THR B 1 47 ? -15.258 34.75 15.852 1 67.31 47 THR B C 1
ATOM 1628 O O . THR B 1 47 ? -15.422 33.531 15.672 1 67.31 47 THR B O 1
ATOM 1631 N N . SER B 1 48 ? -14.398 35.531 15.188 1 78.5 48 SER B N 1
ATOM 1632 C CA . SER B 1 48 ? -13.844 35 13.953 1 78.5 48 SER B CA 1
ATOM 1633 C C . SER B 1 48 ? -12.781 33.938 14.234 1 78.5 48 SER B C 1
ATOM 1635 O O . SER B 1 48 ? -12.742 32.906 13.57 1 78.5 48 SER B O 1
ATOM 1637 N N . VAL B 1 49 ? -12.141 34.188 15.344 1 80.69 49 VAL B N 1
ATOM 1638 C CA . VAL B 1 49 ? -11.07 33.281 15.719 1 80.69 49 VAL B CA 1
ATOM 1639 C C . VAL B 1 49 ? -11.672 31.984 16.25 1 80.69 49 VAL B C 1
ATOM 1641 O O . VAL B 1 49 ? -11.203 30.89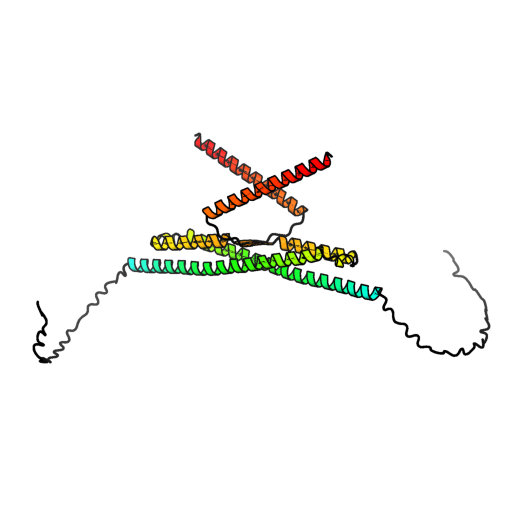1 15.93 1 80.69 49 VAL B O 1
ATOM 1644 N N . GLU B 1 50 ? -12.727 32.219 17.156 1 84.75 50 GLU B N 1
ATOM 1645 C CA . GLU B 1 50 ? -13.414 31.047 17.672 1 84.75 50 GLU B CA 1
ATOM 1646 C C . GLU B 1 50 ? -14.062 30.234 16.562 1 84.75 50 GLU B C 1
ATOM 1648 O O . GLU B 1 50 ? -14.055 29 16.594 1 84.75 50 GLU B O 1
ATOM 1653 N N . ASP B 1 51 ? -14.586 31.016 15.664 1 88.19 51 ASP B N 1
ATOM 1654 C CA . ASP B 1 51 ? -15.188 30.344 14.516 1 88.19 51 ASP B CA 1
ATOM 1655 C C . ASP B 1 51 ? -14.133 29.578 13.711 1 88.19 51 ASP B C 1
ATOM 1657 O O . ASP B 1 51 ? -14.375 28.453 13.258 1 88.19 51 ASP B O 1
ATOM 1661 N N . PHE B 1 52 ? -13.062 30.203 13.531 1 90.88 52 PHE B N 1
ATOM 1662 C CA . PHE B 1 52 ? -11.969 29.562 12.805 1 90.88 52 PHE B CA 1
ATOM 1663 C C . PHE B 1 52 ? -11.484 28.312 13.539 1 90.88 52 PHE B C 1
ATOM 1665 O O . PHE B 1 52 ? -11.258 27.281 12.922 1 90.88 52 PHE B O 1
ATOM 1672 N N . ASN B 1 53 ? -11.273 28.469 14.844 1 90 53 ASN B N 1
ATOM 1673 C CA . ASN B 1 53 ? -10.867 27.344 15.672 1 90 53 ASN B CA 1
ATOM 1674 C C . ASN B 1 53 ? -11.844 26.172 15.547 1 90 53 ASN B C 1
ATOM 1676 O O . ASN B 1 53 ? -11.43 25.031 15.391 1 90 53 ASN B O 1
ATOM 1680 N N . GLU B 1 54 ? -13.094 26.5 15.586 1 90.69 54 GLU B N 1
ATOM 1681 C CA . GLU B 1 54 ? -14.133 25.484 15.453 1 90.69 54 GLU B CA 1
ATOM 1682 C C . GLU B 1 54 ? -14.094 24.828 14.078 1 90.69 54 GLU B C 1
ATOM 1684 O O . GLU B 1 54 ? -14.305 23.625 13.945 1 90.69 54 GLU B O 1
ATOM 1689 N N . GLN B 1 55 ? -13.82 25.578 13.094 1 91.75 55 GLN B N 1
ATOM 1690 C CA . GLN B 1 55 ? -13.711 25.062 11.742 1 91.75 55 GLN B CA 1
ATOM 1691 C C . GLN B 1 55 ? -12.539 24.094 11.609 1 91.75 55 GLN B C 1
ATOM 1693 O O . GLN B 1 55 ? -12.656 23.031 10.984 1 91.75 55 GLN B O 1
ATOM 1698 N N . MET B 1 56 ? -11.445 24.406 12.195 1 93.94 56 MET B N 1
ATOM 1699 C CA . MET B 1 56 ? -10.25 23.578 12.125 1 93.94 56 MET B CA 1
ATOM 1700 C C . MET B 1 56 ? -10.461 22.25 12.859 1 93.94 56 MET B C 1
ATOM 1702 O O . MET B 1 56 ? -10.102 21.188 12.344 1 93.94 56 MET B O 1
ATOM 1706 N N . ILE B 1 57 ? -11.102 22.406 14.008 1 93.75 57 ILE B N 1
ATOM 1707 C CA . ILE B 1 57 ? -11.383 21.203 14.797 1 93.75 57 ILE B CA 1
ATOM 1708 C C . ILE B 1 57 ? -12.344 20.297 14.023 1 93.75 57 ILE B C 1
ATOM 1710 O O . ILE B 1 57 ? -12.18 19.078 14.008 1 93.75 57 ILE B O 1
ATOM 1714 N N . GLY B 1 58 ? -13.352 20.938 13.391 1 94.88 58 GLY B N 1
ATOM 1715 C CA . GLY B 1 58 ? -14.273 20.172 12.562 1 94.88 58 GLY B CA 1
ATOM 1716 C C . GLY B 1 58 ? -13.586 19.469 11.406 1 94.88 58 GLY B C 1
ATOM 1717 O O . GLY B 1 58 ? -13.883 18.312 11.109 1 94.88 58 GLY B O 1
ATOM 1718 N N . MET B 1 59 ? -12.758 20.141 10.766 1 95.44 59 MET B N 1
ATOM 1719 C CA . MET B 1 59 ? -11.992 19.562 9.656 1 95.44 59 MET B CA 1
ATOM 1720 C C . MET B 1 59 ? -11.133 18.406 10.133 1 95.44 59 MET B C 1
ATOM 1722 O O . MET B 1 59 ? -11.094 17.344 9.492 1 95.44 59 MET B O 1
ATOM 1726 N N . LEU B 1 60 ? -10.539 18.531 11.258 1 96.75 60 LEU B N 1
ATOM 1727 C CA . LEU B 1 60 ? -9.68 17.484 11.797 1 96.75 60 LEU B CA 1
ATOM 1728 C C . LEU B 1 60 ? -10.5 16.281 12.219 1 96.75 60 LEU B C 1
ATOM 1730 O O . LEU B 1 60 ? -10.047 15.133 12.086 1 96.75 60 LEU B O 1
ATOM 1734 N N . ASP B 1 61 ? -11.617 16.531 12.688 1 97.5 61 ASP B N 1
ATOM 1735 C CA . ASP B 1 61 ? -12.523 15.438 13.008 1 97.5 61 ASP B CA 1
ATOM 1736 C C . ASP B 1 61 ? -12.883 14.633 11.75 1 97.5 61 ASP B C 1
ATOM 1738 O O . ASP B 1 61 ? -12.945 13.406 11.797 1 97.5 61 ASP B O 1
ATOM 1742 N N . GLU B 1 62 ? -13.156 15.281 10.703 1 97.25 62 GLU B N 1
ATOM 1743 C CA . GLU B 1 62 ? -13.469 14.625 9.438 1 97.25 62 GLU B CA 1
ATOM 1744 C C . GLU B 1 62 ? -12.273 13.82 8.93 1 97.25 62 GLU B C 1
ATOM 1746 O O . GLU B 1 62 ? -12.43 12.68 8.484 1 97.25 62 GLU B O 1
ATOM 1751 N N . VAL B 1 63 ? -11.18 14.43 9 1 97.94 63 VAL B N 1
ATOM 1752 C CA . VAL B 1 63 ? -9.969 13.758 8.555 1 97.94 63 VAL B CA 1
ATOM 1753 C C . VAL B 1 63 ? -9.727 12.516 9.406 1 97.94 63 VAL B C 1
ATOM 1755 O O . VAL B 1 63 ? -9.32 11.469 8.891 1 97.94 63 VAL B O 1
ATOM 1758 N N . GLU B 1 64 ? -9.992 12.633 10.688 1 97.56 64 GLU B N 1
ATOM 1759 C CA . GLU B 1 64 ? -9.828 11.484 11.57 1 97.56 64 GLU B CA 1
ATOM 1760 C C . GLU B 1 64 ? -10.711 10.32 11.133 1 97.56 64 GLU B C 1
ATOM 1762 O O . GLU B 1 64 ? -10.266 9.172 11.094 1 97.56 64 GLU B O 1
ATOM 1767 N N . ARG B 1 65 ? -11.883 10.602 10.812 1 98.19 65 ARG B N 1
ATOM 1768 C CA . ARG B 1 65 ? -12.812 9.578 10.344 1 98.19 65 ARG B CA 1
ATOM 1769 C C . ARG B 1 65 ? -12.32 8.953 9.039 1 98.19 65 ARG B C 1
ATOM 1771 O O . ARG B 1 65 ? -12.359 7.734 8.875 1 98.19 65 ARG B O 1
ATOM 1778 N N . ARG B 1 66 ? -11.875 9.742 8.211 1 98.31 66 ARG B N 1
ATOM 1779 C CA . ARG B 1 66 ? -11.422 9.281 6.902 1 98.31 66 ARG B CA 1
ATOM 1780 C C . ARG B 1 66 ? -10.141 8.461 7.023 1 98.31 66 ARG B C 1
ATOM 1782 O O . ARG B 1 66 ? -9.953 7.48 6.305 1 98.31 66 ARG B O 1
ATOM 1789 N N . VAL B 1 67 ? -9.273 8.883 7.984 1 98.12 67 VAL B N 1
ATOM 1790 C CA . VAL B 1 67 ? -8.039 8.133 8.211 1 98.12 67 VAL B CA 1
ATOM 1791 C C . VAL B 1 67 ? -8.367 6.754 8.766 1 98.12 67 VAL B C 1
ATOM 1793 O O . VAL B 1 67 ? -7.77 5.754 8.359 1 98.12 67 VAL B O 1
ATOM 1796 N N . GLU B 1 68 ? -9.289 6.746 9.633 1 96.81 68 GLU B N 1
ATOM 1797 C CA . GLU B 1 68 ? -9.711 5.457 10.18 1 96.81 68 GLU B CA 1
ATOM 1798 C C . GLU B 1 68 ? -10.281 4.555 9.086 1 96.81 68 GLU B C 1
ATOM 1800 O O . GLU B 1 68 ? -9.953 3.369 9.023 1 96.81 68 GLU B O 1
ATOM 1805 N N . GLN B 1 69 ? -11.109 5.086 8.258 1 98.12 69 GLN B N 1
ATOM 1806 C CA . GLN B 1 69 ? -11.68 4.332 7.148 1 98.12 69 GLN B CA 1
ATOM 1807 C C . GLN B 1 69 ? -10.594 3.873 6.184 1 98.12 69 GLN B C 1
ATOM 1809 O O . GLN B 1 69 ? -10.648 2.762 5.652 1 98.12 69 GLN B O 1
ATOM 1814 N N . LEU B 1 70 ? -9.648 4.734 5.914 1 98.25 70 LEU B N 1
ATOM 1815 C CA . LEU B 1 70 ? -8.508 4.406 5.07 1 98.25 70 LEU B CA 1
ATOM 1816 C C . LEU B 1 70 ? -7.758 3.193 5.613 1 98.25 70 LEU B C 1
ATOM 1818 O O . LEU B 1 70 ? -7.488 2.244 4.875 1 98.25 70 LEU B O 1
ATOM 1822 N N . ARG B 1 71 ? -7.453 3.201 6.887 1 97.38 71 ARG B N 1
ATOM 1823 C CA . ARG B 1 71 ? -6.711 2.119 7.527 1 97.38 71 ARG B CA 1
ATOM 1824 C C . ARG B 1 71 ? -7.504 0.817 7.492 1 97.38 71 ARG B C 1
ATOM 1826 O O . ARG B 1 71 ? -6.945 -0.248 7.215 1 97.38 71 ARG B O 1
ATOM 1833 N N . GLU B 1 72 ? -8.758 0.955 7.77 1 97 72 GLU B N 1
ATOM 1834 C CA . GLU B 1 72 ? -9.617 -0.226 7.75 1 97 72 GLU B CA 1
ATOM 1835 C C . GLU B 1 72 ? -9.695 -0.826 6.352 1 97 72 GLU B C 1
ATOM 1837 O O . GLU B 1 72 ? -9.547 -2.037 6.18 1 97 72 GLU B O 1
ATOM 1842 N N . SER B 1 73 ? -9.961 0.029 5.41 1 98.06 73 SER B N 1
ATOM 1843 C CA . SER B 1 73 ? -10.07 -0.429 4.031 1 98.06 73 SER B CA 1
ATOM 1844 C C . SER B 1 73 ? -8.75 -1.01 3.537 1 98.06 73 SER B C 1
ATOM 1846 O O . SER B 1 73 ? -8.734 -2.025 2.838 1 98.06 73 SER B O 1
ATOM 1848 N N . ALA B 1 74 ? -7.637 -0.383 3.885 1 98 74 ALA B N 1
ATOM 1849 C CA . ALA B 1 74 ? -6.316 -0.903 3.529 1 98 74 ALA B CA 1
ATOM 1850 C C . ALA B 1 74 ? -6.086 -2.277 4.148 1 98 74 ALA B C 1
ATOM 1852 O O . ALA B 1 74 ? -5.523 -3.168 3.508 1 98 74 ALA B O 1
ATOM 1853 N N . GLY B 1 75 ? -6.531 -2.443 5.406 1 97.31 75 GLY B N 1
ATOM 1854 C CA . GLY B 1 75 ? -6.445 -3.746 6.043 1 97.31 75 GLY B CA 1
ATOM 1855 C C . GLY B 1 75 ? -7.211 -4.824 5.305 1 97.31 75 GLY B C 1
ATOM 1856 O O . GLY B 1 75 ? -6.723 -5.945 5.152 1 97.31 75 GLY B O 1
ATOM 1857 N N . HIS B 1 76 ? -8.367 -4.465 4.855 1 97.69 76 HIS B N 1
ATOM 1858 C CA . HIS B 1 76 ? -9.18 -5.398 4.082 1 97.69 76 HIS B CA 1
ATOM 1859 C C . HIS B 1 76 ? -8.5 -5.75 2.76 1 97.69 76 HIS B C 1
ATOM 1861 O O . HIS B 1 76 ? -8.523 -6.906 2.336 1 97.69 76 HIS B O 1
ATOM 1867 N N . LEU B 1 77 ? -7.93 -4.773 2.135 1 98.06 77 LEU B N 1
ATOM 1868 C CA . LEU B 1 77 ? -7.254 -5.008 0.864 1 98.06 77 LEU B CA 1
ATOM 1869 C C . LEU B 1 77 ? -6.027 -5.895 1.056 1 98.06 77 LEU B C 1
ATOM 1871 O O . LEU B 1 77 ? -5.742 -6.754 0.219 1 98.06 77 LEU B O 1
ATOM 1875 N N . GLU B 1 78 ? -5.316 -5.668 2.146 1 96.69 78 GLU B N 1
ATOM 1876 C CA . GLU B 1 78 ? -4.168 -6.504 2.469 1 96.69 78 GLU B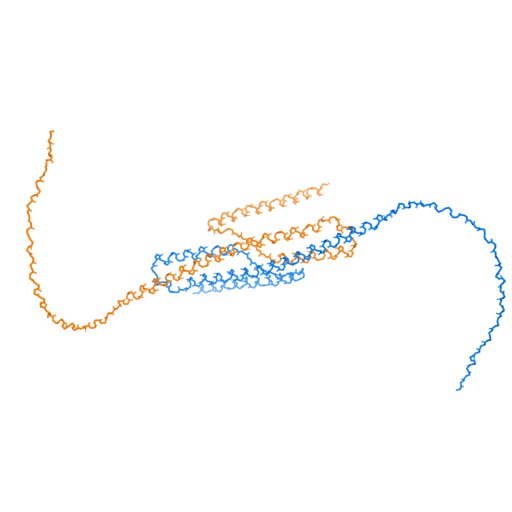 CA 1
ATOM 1877 C C . GLU B 1 78 ? -4.574 -7.969 2.623 1 96.69 78 GLU B C 1
ATOM 1879 O O . GLU B 1 78 ? -3.906 -8.859 2.102 1 96.69 78 GLU B O 1
ATOM 1884 N N . GLN B 1 79 ? -5.656 -8.211 3.299 1 96.94 79 GLN B N 1
ATOM 1885 C CA . GLN B 1 79 ? -6.168 -9.562 3.492 1 96.94 79 GLN B CA 1
ATOM 1886 C C . GLN B 1 79 ? -6.621 -10.18 2.17 1 96.94 79 GLN B C 1
ATOM 1888 O O . GLN B 1 79 ? -6.367 -11.352 1.905 1 96.94 79 GLN B O 1
ATOM 1893 N N . GLU B 1 80 ? -7.285 -9.305 1.442 1 98.25 80 GLU B N 1
ATOM 1894 C CA . GLU B 1 80 ? -7.738 -9.766 0.131 1 98.25 80 GLU B CA 1
ATOM 1895 C C . GLU B 1 80 ? -6.559 -10.156 -0.754 1 98.25 80 GLU B C 1
ATOM 1897 O O . GLU B 1 80 ? -6.586 -11.203 -1.403 1 98.25 80 GLU B O 1
ATOM 1902 N N . LYS B 1 81 ? -5.562 -9.367 -0.847 1 97.44 81 LYS B N 1
ATOM 1903 C CA . LYS B 1 81 ? -4.363 -9.664 -1.622 1 97.44 81 LYS B CA 1
ATOM 1904 C C . LYS B 1 81 ? -3.75 -10.992 -1.195 1 97.44 81 LYS B C 1
ATOM 1906 O O . LYS B 1 81 ? -3.385 -11.812 -2.039 1 97.44 81 LYS B O 1
ATOM 1911 N N . GLU B 1 82 ? -3.666 -11.203 0.129 1 95.19 82 GLU B N 1
ATOM 1912 C CA . GLU B 1 82 ? -3.107 -12.438 0.661 1 95.19 82 GLU B CA 1
ATOM 1913 C C . GLU B 1 82 ? -3.957 -13.641 0.26 1 95.19 82 GLU B C 1
ATOM 1915 O O . GLU B 1 82 ? -3.424 -14.695 -0.103 1 95.19 82 GLU B O 1
ATOM 1920 N N . SER B 1 83 ? -5.242 -13.484 0.352 1 98 83 SER B N 1
ATOM 1921 C CA . SER B 1 83 ? -6.164 -14.547 -0.034 1 98 83 SER B CA 1
ATOM 1922 C C . SER B 1 83 ? -5.996 -14.914 -1.505 1 98 83 SER B C 1
ATOM 1924 O O . SER B 1 83 ? -5.969 -16.094 -1.854 1 98 83 SER B O 1
ATOM 1926 N N . LEU B 1 84 ? -5.871 -13.93 -2.359 1 97.88 84 LEU B N 1
ATOM 1927 C CA . LEU B 1 84 ? -5.707 -14.156 -3.793 1 97.88 84 LEU B CA 1
ATOM 1928 C C . LEU B 1 84 ? -4.391 -14.867 -4.086 1 97.88 84 LEU B C 1
ATOM 1930 O O . LEU B 1 84 ? -4.348 -15.797 -4.891 1 97.88 84 LEU B O 1
ATOM 1934 N N . LEU B 1 85 ? -3.34 -14.422 -3.393 1 95.19 85 LEU B N 1
ATOM 1935 C CA . LEU B 1 85 ? -2.031 -15.039 -3.57 1 95.19 85 LEU B CA 1
ATOM 1936 C C . LEU B 1 85 ? -2.059 -16.5 -3.135 1 95.19 85 LEU B C 1
ATOM 1938 O O . LEU B 1 85 ? -1.453 -17.359 -3.783 1 95.19 85 LEU B O 1
ATOM 1942 N N . ASP B 1 86 ? -2.775 -16.75 -2.088 1 95.31 86 ASP B N 1
ATOM 1943 C CA . ASP B 1 86 ? -2.932 -18.109 -1.604 1 95.31 86 ASP B CA 1
ATOM 1944 C C . ASP B 1 86 ? -3.676 -18.969 -2.623 1 95.31 86 ASP B C 1
ATOM 1946 O O . ASP B 1 86 ? -3.285 -20.109 -2.883 1 95.31 86 ASP B O 1
ATOM 1950 N N . MET B 1 87 ? -4.711 -18.438 -3.201 1 94.56 87 MET B N 1
ATOM 1951 C CA . MET B 1 87 ? -5.488 -19.156 -4.199 1 94.56 87 MET B CA 1
ATOM 1952 C C . MET B 1 87 ? -4.641 -19.484 -5.426 1 94.56 87 MET B C 1
ATOM 1954 O O . MET B 1 87 ? -4.656 -20.609 -5.926 1 94.56 87 MET B O 1
ATOM 1958 N N . LEU B 1 88 ? -3.938 -18.578 -5.848 1 95.19 88 LEU B N 1
ATOM 1959 C CA . LEU B 1 88 ? -3.096 -18.75 -7.027 1 95.19 88 LEU B CA 1
ATOM 1960 C C . LEU B 1 88 ? -1.946 -19.719 -6.742 1 95.19 88 LEU B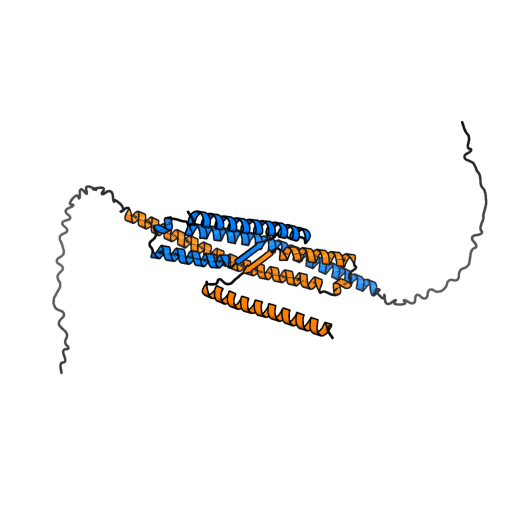 C 1
ATOM 1962 O O . LEU B 1 88 ? -1.572 -20.516 -7.602 1 95.19 88 LEU B O 1
ATOM 1966 N N . GLY B 1 89 ? -1.434 -19.656 -5.547 1 92.19 89 GLY B N 1
ATOM 1967 C CA . GLY B 1 89 ? -0.419 -20.609 -5.129 1 92.19 89 GLY B CA 1
ATOM 1968 C C . GLY B 1 89 ? -0.912 -22.047 -5.129 1 92.19 89 GLY B C 1
ATOM 1969 O O . GLY B 1 89 ? -0.179 -22.953 -5.512 1 92.19 89 GLY B O 1
ATOM 1970 N N . ASN B 1 90 ? -2.074 -22.25 -4.805 1 90.94 90 ASN B N 1
ATOM 1971 C CA . ASN B 1 90 ? -2.672 -23.578 -4.766 1 90.94 90 ASN B CA 1
ATOM 1972 C C . ASN B 1 90 ? -2.818 -24.172 -6.164 1 90.94 90 ASN B C 1
ATOM 1974 O O . ASN B 1 90 ? -2.66 -25.375 -6.352 1 90.94 90 ASN B O 1
ATOM 1978 N N . VAL B 1 91 ? -3.088 -23.359 -7.168 1 91.38 91 VAL B N 1
ATOM 1979 C CA . VAL B 1 91 ? -3.174 -23.828 -8.547 1 91.38 91 VAL B CA 1
ATOM 1980 C C . VAL B 1 91 ? -1.833 -24.406 -8.984 1 91.38 91 VAL B C 1
ATOM 1982 O O . VAL B 1 91 ? -1.787 -25.484 -9.594 1 91.38 91 VAL B O 1
ATOM 1985 N N . ASN B 1 92 ? -0.763 -23.734 -8.586 1 85.5 92 ASN B N 1
ATOM 1986 C CA . ASN B 1 92 ? 0.574 -24.156 -9 1 85.5 92 ASN B CA 1
ATOM 1987 C C . ASN B 1 92 ? 1.005 -25.438 -8.289 1 85.5 92 ASN B C 1
ATOM 1989 O O . ASN B 1 92 ? 1.824 -26.188 -8.805 1 85.5 92 ASN B O 1
ATOM 1993 N N . LEU B 1 93 ? 0.457 -25.766 -7.176 1 85.19 93 LEU B N 1
ATOM 1994 C CA . LEU B 1 93 ? 0.867 -26.906 -6.359 1 85.19 93 LEU B CA 1
ATOM 1995 C C . LEU B 1 93 ? -0.034 -28.109 -6.609 1 85.19 93 LEU B C 1
ATOM 1997 O O . LEU B 1 93 ? 0.316 -29.234 -6.254 1 85.19 93 LEU B O 1
ATOM 2001 N N . ASN B 1 94 ? -1.13 -27.844 -7.23 1 85.62 94 ASN B N 1
ATOM 2002 C CA . ASN B 1 94 ? -2.127 -28.891 -7.418 1 85.62 94 ASN B CA 1
ATOM 2003 C C . ASN B 1 94 ? -1.668 -29.938 -8.445 1 85.62 94 ASN B C 1
ATOM 2005 O O . ASN B 1 94 ? -1.565 -29.625 -9.633 1 85.62 94 ASN B O 1
ATOM 2009 N N . ALA B 1 95 ? -1.394 -31.156 -8.055 1 85.06 95 ALA B N 1
ATOM 2010 C CA . ALA B 1 95 ? -0.907 -32.25 -8.883 1 85.06 95 ALA B CA 1
ATOM 2011 C C . ALA B 1 95 ? -1.953 -32.656 -9.922 1 85.06 95 ALA B C 1
ATOM 2013 O O . ALA B 1 95 ? -1.622 -33.281 -10.945 1 85.06 95 ALA B O 1
ATOM 2014 N N . GLU B 1 96 ? -3.229 -32.438 -9.641 1 85.12 96 GLU B N 1
ATOM 2015 C CA . GLU B 1 96 ? -4.301 -32.781 -10.562 1 85.12 96 GLU B CA 1
ATOM 2016 C C . GLU B 1 96 ? -4.137 -32.062 -11.898 1 85.12 96 GLU B C 1
ATOM 2018 O O . GLU B 1 96 ? -4.652 -32.531 -12.922 1 85.12 96 GLU B O 1
ATOM 2023 N N . ILE B 1 97 ? -3.395 -30.969 -11.953 1 90.38 97 ILE B N 1
ATOM 2024 C CA . ILE B 1 97 ? -3.162 -30.203 -13.172 1 90.38 97 ILE B CA 1
ATOM 2025 C C . ILE B 1 97 ? -2.363 -31.047 -14.164 1 90.38 97 ILE B C 1
ATOM 2027 O O . ILE B 1 97 ? -2.479 -30.844 -15.383 1 90.38 97 ILE B O 1
ATOM 2031 N N . LEU B 1 98 ? -1.658 -32.125 -13.711 1 88.12 98 LEU B N 1
ATOM 2032 C CA . LEU B 1 98 ? -0.817 -32.969 -14.547 1 88.12 98 LEU B CA 1
ATOM 2033 C C . LEU B 1 98 ? -1.664 -33.938 -15.367 1 88.12 98 LEU B C 1
ATOM 2035 O O . LEU B 1 98 ? -1.187 -34.5 -16.344 1 88.12 98 LEU B O 1
ATOM 2039 N N . ARG B 1 99 ? -2.91 -34.125 -14.883 1 87.06 99 ARG B N 1
ATOM 2040 C CA . ARG B 1 99 ? -3.816 -35.031 -15.594 1 87.06 99 ARG B CA 1
ATOM 2041 C C . ARG B 1 99 ? -4.426 -34.344 -16.812 1 87.06 99 ARG B C 1
ATOM 2043 O O . ARG B 1 99 ? -4.992 -35 -17.688 1 87.06 99 ARG B O 1
ATOM 2050 N N . LEU B 1 100 ? -4.238 -33.031 -16.828 1 89.06 100 LEU B N 1
ATOM 2051 C CA . LEU B 1 100 ? -4.773 -32.281 -17.938 1 89.06 100 LEU B CA 1
ATOM 2052 C C . LEU B 1 100 ? -3.863 -32.375 -19.156 1 89.06 100 LEU B C 1
ATOM 2054 O O . LEU B 1 100 ? -2.688 -32.719 -19.031 1 89.06 100 LEU B O 1
ATOM 2058 N N . GLY B 1 101 ? -4.512 -32.281 -20.281 1 87.44 101 GLY B N 1
ATOM 2059 C CA . GLY B 1 101 ? -3.695 -32.188 -21.484 1 87.44 101 GLY B CA 1
ATOM 2060 C C . GLY B 1 101 ? -2.678 -31.047 -21.422 1 87.44 101 GLY B C 1
ATOM 2061 O O . GLY B 1 101 ? -2.871 -30.062 -20.703 1 87.44 101 GLY B O 1
ATOM 2062 N N . GLN B 1 102 ? -1.638 -31.188 -22.125 1 87.81 102 GLN B N 1
ATOM 2063 C CA . GLN B 1 102 ? -0.548 -30.219 -22.125 1 87.81 102 GLN B CA 1
ATOM 2064 C C . GLN B 1 102 ? -1.05 -28.828 -22.484 1 87.81 102 GLN B C 1
ATOM 2066 O O . GLN B 1 102 ? -0.659 -27.828 -21.875 1 87.81 102 GLN B O 1
ATOM 2071 N N . GLY B 1 103 ? -1.908 -28.781 -23.516 1 92.56 103 GLY B N 1
ATOM 2072 C CA . GLY B 1 103 ? -2.438 -27.484 -23.922 1 92.56 103 GLY B CA 1
ATOM 2073 C C . GLY B 1 103 ? -3.209 -26.781 -22.828 1 92.56 103 GLY B C 1
ATOM 2074 O O . GLY B 1 103 ? -3.01 -25.594 -22.578 1 92.56 103 GLY B O 1
ATOM 2075 N N . ASP B 1 104 ? -4.055 -27.531 -22.172 1 92.12 104 ASP B N 1
ATOM 2076 C CA . ASP B 1 104 ? -4.871 -26.969 -21.109 1 92.12 104 ASP B CA 1
ATOM 2077 C C . ASP B 1 104 ? -4.016 -26.562 -19.906 1 92.12 104 ASP B C 1
ATOM 2079 O O . ASP B 1 104 ? -4.223 -25.5 -19.312 1 92.12 104 ASP B O 1
ATOM 2083 N N . ARG B 1 105 ? -3.111 -27.406 -19.562 1 92 105 ARG B N 1
ATOM 2084 C CA . ARG B 1 105 ? -2.213 -27.141 -18.438 1 92 105 ARG B CA 1
ATOM 2085 C C . ARG B 1 105 ? -1.417 -25.859 -18.672 1 92 105 ARG B C 1
ATOM 2087 O O . ARG B 1 105 ? -1.28 -25.031 -17.766 1 92 105 ARG B O 1
ATOM 2094 N N . GLU B 1 106 ? -0.923 -25.641 -19.875 1 93.12 106 GLU B N 1
ATOM 2095 C CA . GLU B 1 106 ? -0.149 -24.453 -20.219 1 93.12 106 GLU B CA 1
ATOM 2096 C C . GLU B 1 106 ? -1.009 -23.203 -20.156 1 93.12 106 GLU B C 1
ATOM 2098 O O . GLU B 1 106 ? -0.548 -22.156 -19.703 1 93.12 106 GLU B O 1
ATOM 2103 N N . ASP B 1 107 ? -2.217 -23.344 -20.594 1 95.06 107 ASP B N 1
ATOM 2104 C CA . ASP B 1 107 ? -3.125 -22.203 -20.578 1 95.06 107 ASP B CA 1
ATOM 2105 C C . ASP B 1 107 ? -3.434 -21.781 -19.141 1 95.06 107 ASP B C 1
ATOM 2107 O O . ASP B 1 107 ? -3.426 -20.594 -18.828 1 95.06 107 ASP B O 1
ATOM 2111 N N . ILE B 1 108 ? -3.691 -22.719 -18.266 1 94.94 108 ILE B N 1
ATOM 2112 C CA . ILE B 1 108 ? -4.004 -22.453 -16.859 1 94.94 108 ILE B CA 1
ATOM 2113 C C . ILE B 1 108 ? -2.803 -21.812 -16.172 1 94.94 108 ILE B C 1
ATOM 2115 O O . ILE B 1 108 ? -2.943 -20.812 -15.477 1 94.94 108 ILE B O 1
ATOM 2119 N N . ASN B 1 109 ? -1.667 -22.375 -16.406 1 93.44 109 ASN B N 1
ATOM 2120 C CA . ASN B 1 109 ? -0.447 -21.859 -15.797 1 93.44 109 ASN B CA 1
ATOM 2121 C C . ASN B 1 109 ? -0.15 -20.438 -16.281 1 93.44 109 ASN B C 1
ATOM 2123 O O . ASN B 1 109 ? 0.254 -19.578 -15.484 1 93.44 109 ASN B O 1
ATOM 2127 N N . ALA B 1 110 ? -0.362 -20.203 -17.516 1 94.38 110 ALA B N 1
ATOM 2128 C CA . ALA B 1 110 ? -0.13 -18.859 -18.078 1 94.38 110 ALA B CA 1
ATOM 2129 C C . ALA B 1 110 ? -1.062 -17.844 -17.438 1 94.38 110 ALA B C 1
ATOM 2131 O O . ALA B 1 110 ? -0.629 -16.75 -17.062 1 94.38 110 ALA B O 1
ATOM 2132 N N . THR B 1 111 ? -2.256 -18.188 -17.344 1 96.31 111 THR B N 1
AT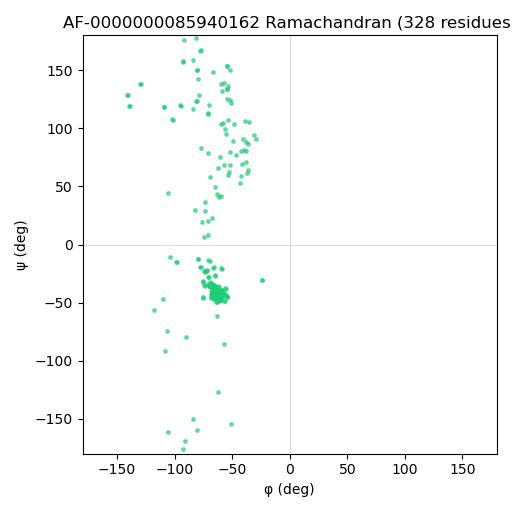OM 2133 C CA . THR B 1 111 ? -3.236 -17.281 -16.75 1 96.31 111 THR B CA 1
ATOM 2134 C C . THR B 1 111 ? -2.938 -17.047 -15.273 1 96.31 111 THR B C 1
ATOM 2136 O O . THR B 1 111 ? -2.982 -15.914 -14.797 1 96.31 111 THR B O 1
ATOM 2139 N N . ALA B 1 112 ? -2.686 -18.125 -14.57 1 95.81 112 ALA B N 1
ATOM 2140 C CA . ALA B 1 112 ? -2.361 -18.016 -13.156 1 95.81 112 ALA B CA 1
ATOM 2141 C C . ALA B 1 112 ? -1.159 -17.094 -12.938 1 95.81 112 ALA B C 1
ATOM 2143 O O . ALA B 1 112 ? -1.169 -16.25 -12.047 1 95.81 112 ALA B O 1
ATOM 2144 N N . ASN B 1 113 ? -0.192 -17.234 -13.75 1 92.81 113 ASN B N 1
ATOM 2145 C CA . ASN B 1 113 ? 1.012 -16.422 -13.641 1 92.81 113 ASN B CA 1
ATOM 2146 C C . ASN B 1 113 ? 0.726 -14.953 -13.953 1 92.81 113 ASN B C 1
ATOM 2148 O O . ASN B 1 113 ? 1.249 -14.055 -13.289 1 92.81 113 ASN B O 1
ATOM 2152 N N . ARG B 1 114 ? -0.058 -14.766 -14.922 1 94.44 114 ARG B N 1
ATOM 2153 C CA . ARG B 1 114 ? -0.472 -13.406 -15.266 1 94.44 114 ARG B CA 1
ATOM 2154 C C . ARG B 1 114 ? -1.199 -12.742 -14.102 1 94.44 114 ARG B C 1
ATOM 2156 O O . ARG B 1 114 ? -0.909 -11.594 -13.75 1 94.44 114 ARG B O 1
ATOM 2163 N N . LEU B 1 115 ? -2.094 -13.438 -13.539 1 96.5 115 LEU B N 1
ATOM 2164 C CA . LEU B 1 115 ? -2.873 -12.93 -12.422 1 96.5 115 LEU B CA 1
ATOM 2165 C C . LEU B 1 115 ? -1.987 -12.703 -11.203 1 96.5 115 LEU B C 1
ATOM 2167 O O . LEU B 1 115 ? -2.176 -11.727 -10.469 1 96.5 115 LEU B O 1
ATOM 2171 N N . LEU B 1 116 ? -1.031 -13.539 -11.039 1 94.75 116 LEU B N 1
ATOM 2172 C CA . LEU B 1 116 ? -0.085 -13.383 -9.938 1 94.75 116 LEU B CA 1
ATOM 2173 C C . LEU B 1 116 ? 0.704 -12.086 -10.078 1 94.75 116 LEU B C 1
ATOM 2175 O O . LEU B 1 116 ? 0.857 -11.336 -9.109 1 94.75 116 LEU B O 1
ATOM 2179 N N . ASN B 1 117 ? 1.098 -11.828 -11.289 1 93 117 ASN B N 1
ATOM 2180 C CA . ASN B 1 117 ? 1.853 -10.609 -11.547 1 93 117 ASN B CA 1
ATOM 2181 C C . ASN B 1 117 ? 1 -9.359 -11.312 1 93 117 ASN B C 1
ATOM 2183 O O . ASN B 1 117 ? 1.471 -8.383 -10.742 1 93 117 ASN B O 1
ATOM 2187 N N . ARG B 1 118 ? -0.18 -9.43 -11.664 1 95.5 118 ARG B N 1
ATOM 2188 C CA . ARG B 1 118 ? -1.101 -8.312 -11.484 1 95.5 118 ARG B CA 1
ATOM 2189 C C . ARG B 1 118 ? -1.379 -8.062 -10.008 1 95.5 118 ARG B C 1
ATOM 2191 O O . ARG B 1 118 ? -1.48 -6.914 -9.578 1 95.5 118 ARG B O 1
ATOM 2198 N N . CYS B 1 119 ? -1.531 -9.117 -9.25 1 96.69 119 CYS B N 1
ATOM 2199 C CA . CYS B 1 119 ? -1.769 -9.023 -7.812 1 96.69 119 CYS B CA 1
ATOM 2200 C C . CYS B 1 119 ? -0.547 -8.469 -7.094 1 96.69 119 CYS B C 1
ATOM 2202 O O . CYS B 1 119 ? -0.676 -7.605 -6.219 1 96.69 119 CYS B O 1
ATOM 2204 N N . ARG B 1 120 ? 0.608 -8.859 -7.543 1 93.81 120 ARG B N 1
ATOM 2205 C CA . ARG B 1 120 ? 1.849 -8.438 -6.898 1 93.81 120 ARG B CA 1
ATOM 2206 C C . ARG B 1 120 ? 2.154 -6.973 -7.199 1 93.81 120 ARG B C 1
ATOM 2208 O O . ARG B 1 120 ? 2.885 -6.32 -6.453 1 93.81 120 ARG B O 1
ATOM 2215 N N . ALA B 1 121 ? 1.625 -6.496 -8.242 1 95 121 ALA B N 1
ATOM 2216 C CA . ALA B 1 121 ? 1.837 -5.102 -8.625 1 95 121 ALA B CA 1
ATOM 2217 C C . ALA B 1 121 ? 1.106 -4.156 -7.672 1 95 121 ALA B C 1
ATOM 2219 O O . ALA B 1 121 ? 1.343 -2.947 -7.688 1 95 121 ALA B O 1
ATOM 2220 N N . VAL B 1 122 ? 0.197 -4.773 -6.863 1 96.56 122 VAL B N 1
ATOM 2221 C CA . VAL B 1 122 ? -0.475 -3.984 -5.832 1 96.56 122 VAL B CA 1
ATOM 2222 C C . VAL B 1 122 ? 0.256 -4.145 -4.504 1 96.56 122 VAL B C 1
ATOM 2224 O O . VAL B 1 122 ? 0.456 -5.266 -4.027 1 96.56 122 VAL B O 1
ATOM 2227 N N . GLU B 1 123 ? 0.717 -3.043 -4.016 1 94.31 123 GLU B N 1
ATOM 2228 C CA . GLU B 1 123 ? 1.34 -3.043 -2.697 1 94.31 123 GLU B CA 1
ATOM 2229 C C . GLU B 1 123 ? 0.465 -2.324 -1.674 1 94.31 123 GLU B C 1
ATOM 2231 O O . GLU B 1 123 ? 0.124 -1.152 -1.854 1 94.31 123 GLU B O 1
ATOM 2236 N N . VAL B 1 124 ? 0.079 -3.055 -0.713 1 96.56 124 VAL B N 1
ATOM 2237 C CA . VAL B 1 124 ? -0.74 -2.482 0.351 1 96.56 124 VAL B CA 1
ATOM 2238 C C . VAL B 1 124 ? -0.288 -3.031 1.702 1 96.56 124 VAL B C 1
ATOM 2240 O O . VAL B 1 124 ? -0.238 -4.246 1.901 1 96.56 124 VAL B O 1
ATOM 2243 N N . VAL B 1 125 ? 0.169 -2.188 2.633 1 94.06 125 VAL B N 1
ATOM 2244 C CA . VAL B 1 125 ? 0.638 -2.559 3.965 1 94.06 125 VAL B CA 1
ATOM 2245 C C . VAL B 1 125 ? 0.169 -1.524 4.984 1 94.06 125 VAL B C 1
ATOM 2247 O O . VAL B 1 125 ? 0.265 -0.319 4.746 1 94.06 125 VAL B O 1
ATOM 2250 N N . VAL B 1 126 ? -0.42 -2.004 6.008 1 94.94 126 VAL B N 1
ATOM 2251 C CA . VAL B 1 126 ? -0.82 -1.138 7.109 1 94.94 126 VAL B CA 1
ATOM 2252 C C . VAL B 1 126 ? 0.167 -1.283 8.266 1 94.94 126 VAL B C 1
ATOM 2254 O O . VAL B 1 126 ? 0.178 -2.305 8.953 1 94.94 126 VAL B O 1
ATOM 2257 N N . ASN B 1 127 ? 0.964 -0.269 8.453 1 89.94 127 ASN B N 1
ATOM 2258 C CA . ASN B 1 127 ? 1.956 -0.283 9.523 1 89.94 127 ASN B CA 1
ATOM 2259 C C . ASN B 1 127 ? 1.415 0.362 10.797 1 89.94 127 ASN B C 1
ATOM 2261 O O . ASN B 1 127 ? 0.38 1.03 10.766 1 89.94 127 ASN B O 1
ATOM 2265 N N . THR B 1 128 ? 2.012 0.012 11.906 1 90.75 128 THR B N 1
ATOM 2266 C CA . THR B 1 128 ? 1.683 0.65 13.18 1 90.75 128 THR B CA 1
ATOM 2267 C C . THR B 1 128 ? 2.42 1.978 13.32 1 90.75 128 THR B C 1
ATOM 2269 O O . THR B 1 128 ? 3.633 2.047 13.109 1 90.75 128 THR B O 1
ATOM 2272 N N . PRO B 1 129 ? 1.645 3.025 13.523 1 87.25 129 PRO B N 1
ATOM 2273 C CA . PRO B 1 129 ? 2.342 4.293 13.75 1 87.25 129 PRO B CA 1
ATOM 2274 C C . PRO B 1 129 ? 3.359 4.211 14.883 1 87.25 129 PRO B C 1
ATOM 2276 O O . PRO B 1 129 ? 3.098 3.578 15.906 1 87.25 129 PRO B O 1
ATOM 2279 N N . ARG B 1 130 ? 4.621 4.812 14.523 1 81.19 130 ARG B N 1
ATOM 2280 C CA . ARG B 1 130 ? 5.688 4.684 15.516 1 81.19 130 ARG B CA 1
ATOM 2281 C C . ARG B 1 130 ? 6.336 6.035 15.797 1 81.19 130 ARG B C 1
ATOM 2283 O O . ARG B 1 130 ? 6.402 6.895 14.914 1 81.19 130 ARG B O 1
ATOM 2290 N N . ASN B 1 131 ? 6.582 6.203 17.156 1 82.19 131 ASN B N 1
ATOM 2291 C CA . ASN B 1 131 ? 7.363 7.387 17.5 1 82.19 131 ASN B CA 1
ATOM 2292 C C . ASN B 1 131 ? 8.852 7.18 17.219 1 82.19 131 ASN B C 1
ATOM 2294 O O . ASN B 1 131 ? 9.273 6.07 16.875 1 82.19 131 ASN B O 1
ATOM 2298 N N . PRO B 1 132 ? 9.625 8.305 17.234 1 85.38 132 PRO B N 1
ATOM 2299 C CA . PRO B 1 132 ? 11.039 8.188 16.891 1 85.38 132 PRO B CA 1
ATOM 2300 C C . PRO B 1 132 ? 11.781 7.168 17.734 1 85.38 132 PRO B C 1
ATOM 2302 O O . PRO B 1 132 ? 12.648 6.453 17.25 1 85.38 132 PRO B O 1
ATOM 2305 N N . GLU B 1 133 ? 11.445 7.113 18.969 1 88.94 133 GLU B N 1
ATOM 2306 C CA . GLU B 1 133 ? 12.086 6.145 19.844 1 88.94 133 GLU B CA 1
ATOM 2307 C C . GLU B 1 133 ? 11.75 4.715 19.438 1 88.94 133 GLU B C 1
ATOM 2309 O O . GLU B 1 133 ? 12.617 3.84 19.438 1 88.94 133 GLU B O 1
ATOM 2314 N N . GLN B 1 134 ? 10.531 4.504 19.172 1 86.5 134 GLN B N 1
ATOM 2315 C CA . GLN B 1 134 ? 10.078 3.191 18.719 1 86.5 134 GLN B CA 1
ATOM 2316 C C . GLN B 1 134 ? 10.703 2.832 17.375 1 86.5 134 GLN B C 1
ATOM 2318 O O . GLN B 1 134 ? 11.086 1.682 17.156 1 86.5 134 GLN B O 1
ATOM 2323 N N . THR B 1 135 ? 10.766 3.803 16.578 1 83.12 135 THR B N 1
ATOM 2324 C CA . THR B 1 135 ? 11.367 3.594 15.258 1 83.12 135 THR B CA 1
ATOM 2325 C C . THR B 1 135 ? 12.836 3.201 15.398 1 83.12 135 THR B C 1
ATOM 2327 O O . THR B 1 135 ? 13.305 2.291 14.711 1 83.12 135 THR B O 1
ATOM 2330 N N . LYS B 1 136 ? 13.508 3.83 16.203 1 87.19 136 LYS B N 1
ATOM 2331 C CA . LYS B 1 136 ? 14.906 3.502 16.453 1 87.19 136 LYS B CA 1
ATOM 2332 C C . LYS B 1 136 ? 15.047 2.074 16.984 1 87.19 136 LYS B C 1
ATOM 2334 O O . LYS B 1 136 ? 15.938 1.338 16.547 1 87.19 136 LYS B O 1
ATOM 2339 N N . ALA B 1 137 ? 14.156 1.779 17.906 1 88.19 137 ALA B N 1
ATOM 2340 C CA . ALA B 1 137 ? 14.18 0.431 18.469 1 88.19 137 ALA B CA 1
ATOM 2341 C C . ALA B 1 137 ? 13.93 -0.617 17.391 1 88.19 137 ALA B C 1
ATOM 2343 O O . ALA B 1 137 ? 14.617 -1.636 17.328 1 88.19 137 ALA B O 1
ATOM 2344 N N . LEU B 1 138 ? 12.984 -0.343 16.578 1 84 138 LEU B N 1
ATOM 2345 C CA . LEU B 1 138 ? 12.656 -1.262 15.492 1 84 138 LEU B CA 1
ATOM 2346 C C . LEU B 1 138 ? 13.836 -1.42 14.539 1 84 138 LEU B C 1
ATOM 2348 O O . LEU B 1 138 ? 14.18 -2.537 14.148 1 84 138 LEU B O 1
ATOM 2352 N N . ASN B 1 139 ? 14.43 -0.328 14.133 1 86.12 139 ASN B N 1
ATOM 2353 C CA . ASN B 1 139 ? 15.586 -0.372 13.242 1 86.12 139 ASN B CA 1
ATOM 2354 C C . ASN B 1 139 ? 16.734 -1.17 13.859 1 86.12 139 ASN B C 1
ATOM 2356 O O . ASN B 1 139 ? 17.422 -1.908 13.156 1 86.12 139 ASN B O 1
ATOM 2360 N N . SER B 1 140 ? 16.891 -0.987 15.086 1 88.31 140 SER B N 1
ATOM 2361 C CA . SER B 1 140 ? 17.922 -1.742 15.781 1 88.31 140 SER B CA 1
ATOM 2362 C C . SER B 1 140 ? 17.656 -3.242 15.719 1 88.31 140 SER B C 1
ATOM 2364 O O . SER B 1 140 ? 18.547 -4.023 15.383 1 88.31 140 SER B O 1
ATOM 2366 N N . VAL B 1 141 ? 16.484 -3.561 15.984 1 89.12 141 VAL B N 1
ATOM 2367 C CA . VAL B 1 141 ? 16.094 -4.969 15.953 1 89.12 141 VAL B CA 1
ATOM 2368 C C . VAL B 1 141 ? 16.25 -5.512 14.531 1 89.12 141 VAL B C 1
ATOM 2370 O O . VAL B 1 141 ? 16.781 -6.602 14.336 1 89.12 141 VAL B O 1
ATOM 2373 N N . ASN B 1 142 ? 15.844 -4.77 13.562 1 83.5 142 ASN B N 1
ATOM 2374 C CA . ASN B 1 142 ? 15.945 -5.211 12.172 1 83.5 142 ASN B CA 1
ATOM 2375 C C . ASN B 1 142 ? 17.406 -5.363 11.734 1 83.5 142 ASN B C 1
ATOM 2377 O O . ASN B 1 142 ? 17.734 -6.285 10.992 1 83.5 142 ASN B O 1
ATOM 2381 N N . SER B 1 143 ? 18.172 -4.457 12.156 1 86.94 143 SER B N 1
ATOM 2382 C CA . SER B 1 143 ? 19.594 -4.562 11.867 1 86.94 143 SER B CA 1
ATOM 2383 C C . SER B 1 143 ? 20.188 -5.836 12.461 1 86.94 143 SER B C 1
ATOM 2385 O O . SER B 1 143 ? 21.016 -6.492 11.828 1 86.94 143 SER B O 1
ATOM 2387 N N . LEU B 1 144 ? 19.766 -6.18 13.664 1 84.19 144 LEU B N 1
ATOM 2388 C CA . LEU B 1 144 ? 20.203 -7.41 14.305 1 84.19 144 LEU B CA 1
ATOM 2389 C C . LEU B 1 144 ? 19.75 -8.633 13.516 1 84.19 144 LEU B C 1
ATOM 2391 O O . LEU B 1 144 ? 20.516 -9.578 13.32 1 84.19 144 LEU B O 1
ATOM 2395 N N . ILE B 1 145 ? 18.562 -8.602 13.086 1 85.69 145 ILE B N 1
ATOM 2396 C CA . ILE B 1 145 ? 18.016 -9.711 12.312 1 85.69 145 ILE B CA 1
ATOM 2397 C C . ILE B 1 145 ? 18.766 -9.844 10.992 1 85.69 145 ILE B C 1
ATOM 2399 O O . ILE B 1 145 ? 19.156 -10.945 10.602 1 85.69 145 ILE B O 1
ATOM 2403 N N . GLU B 1 146 ? 18.984 -8.727 10.305 1 78.56 146 GLU B N 1
ATOM 2404 C CA . GLU B 1 146 ? 19.719 -8.75 9.047 1 78.56 146 GLU B CA 1
ATOM 2405 C C . GLU B 1 146 ? 21.141 -9.281 9.258 1 78.56 146 GLU B C 1
ATOM 2407 O O . GLU B 1 146 ? 21.656 -10.047 8.438 1 78.56 146 GLU B O 1
ATOM 2412 N N . GLY B 1 147 ? 21.703 -8.859 10.266 1 78.5 147 GLY B N 1
ATOM 2413 C CA . GLY B 1 147 ? 23.016 -9.391 10.609 1 78.5 147 GLY B CA 1
ATOM 2414 C C . GLY B 1 147 ? 23 -10.891 10.844 1 78.5 147 GLY B C 1
ATOM 2415 O O . GLY B 1 147 ? 23.891 -11.602 10.352 1 78.5 147 GLY B O 1
ATOM 2416 N N . ALA B 1 148 ? 22.062 -11.32 11.555 1 85.19 148 ALA B N 1
ATOM 2417 C CA . ALA B 1 148 ? 21.922 -12.742 11.836 1 85.19 148 ALA B CA 1
ATOM 2418 C C . ALA B 1 148 ? 21.688 -13.539 10.547 1 85.19 148 ALA B C 1
ATOM 2420 O O . ALA B 1 148 ? 22.266 -14.609 10.359 1 85.19 148 ALA B O 1
ATOM 2421 N N . VAL B 1 149 ? 20.938 -13 9.664 1 84.12 149 VAL B N 1
ATOM 2422 C CA . VAL B 1 149 ? 20.625 -13.656 8.398 1 84.12 149 VAL B CA 1
ATOM 2423 C C . VAL B 1 149 ? 21.875 -13.734 7.531 1 84.12 149 VAL B C 1
ATOM 2425 O O . VAL B 1 149 ? 22.156 -14.773 6.93 1 84.12 149 VAL B O 1
ATOM 2428 N N . THR B 1 150 ? 22.547 -12.586 7.52 1 81.25 150 THR B N 1
ATOM 2429 C CA . THR B 1 150 ? 23.781 -12.555 6.75 1 81.25 150 THR B CA 1
ATOM 2430 C C . THR B 1 150 ? 24.781 -13.586 7.281 1 81.25 150 THR B C 1
ATOM 2432 O O . THR B 1 150 ? 25.391 -14.32 6.504 1 81.25 150 THR B O 1
ATOM 2435 N N . LYS B 1 151 ? 24.922 -13.68 8.57 1 81.88 151 LYS B N 1
ATOM 2436 C CA . LYS B 1 151 ? 25.812 -14.656 9.195 1 81.88 151 LYS B CA 1
ATOM 2437 C C . LYS B 1 151 ? 25.359 -16.078 8.875 1 81.88 151 LYS B C 1
ATOM 2439 O O . LYS B 1 151 ? 26.188 -16.953 8.602 1 81.88 151 LYS B O 1
ATOM 2444 N N . MET B 1 152 ? 24.078 -16.328 8.914 1 78.62 152 MET B N 1
ATOM 2445 C CA . MET B 1 152 ? 23.516 -17.641 8.602 1 78.62 152 MET B CA 1
ATOM 2446 C C . MET B 1 152 ? 23.828 -18.031 7.156 1 78.62 152 MET B C 1
ATOM 2448 O O . MET B 1 152 ? 24.156 -19.188 6.875 1 78.62 152 MET B O 1
ATOM 2452 N N . GLN B 1 153 ? 23.703 -17.094 6.309 1 74.62 153 GLN B N 1
ATOM 2453 C CA . GLN B 1 153 ? 23.984 -17.344 4.902 1 74.62 153 GLN B CA 1
ATOM 2454 C C . GLN B 1 153 ? 25.469 -17.656 4.691 1 74.62 153 GLN B C 1
ATOM 2456 O O . GLN B 1 153 ? 25.828 -18.531 3.9 1 74.62 153 GLN B O 1
ATOM 2461 N N . GLU B 1 154 ? 26.312 -16.938 5.34 1 78.38 154 GLU B N 1
ATOM 2462 C CA . GLU B 1 154 ? 27.75 -17.172 5.277 1 78.38 154 GLU B CA 1
ATOM 2463 C C . GLU B 1 154 ? 28.109 -18.562 5.812 1 78.38 154 GLU B C 1
ATOM 2465 O O . GLU B 1 154 ? 28.938 -19.266 5.23 1 78.38 154 GLU B O 1
ATOM 2470 N N . ASP B 1 155 ? 27.484 -18.922 6.848 1 73.56 155 ASP B N 1
ATOM 2471 C CA . ASP B 1 155 ? 27.734 -20.234 7.449 1 73.56 155 ASP B CA 1
ATOM 2472 C C . ASP B 1 155 ? 27.281 -21.359 6.523 1 73.56 155 ASP B C 1
ATOM 2474 O O . ASP B 1 155 ? 27.953 -22.375 6.406 1 73.56 155 ASP B O 1
ATOM 2478 N N . LEU B 1 156 ? 26.172 -21.172 5.922 1 68.88 156 LEU B N 1
ATOM 2479 C CA . LEU B 1 156 ? 25.641 -22.156 4.984 1 68.88 156 LEU B CA 1
ATOM 2480 C C . LEU B 1 156 ? 26.578 -22.312 3.789 1 68.88 156 LEU B C 1
ATOM 2482 O O . LEU B 1 156 ? 26.828 -23.438 3.33 1 68.88 156 LEU B O 1
ATOM 2486 N N . LYS B 1 157 ? 27.062 -21.188 3.346 1 73.12 157 LYS B N 1
ATOM 2487 C CA . LYS B 1 157 ? 28.016 -21.219 2.24 1 73.12 157 LYS B CA 1
ATOM 2488 C C . LYS B 1 157 ? 29.297 -21.953 2.643 1 73.12 157 LYS B C 1
ATOM 2490 O O . LYS B 1 157 ? 29.828 -22.75 1.869 1 73.12 157 LYS B O 1
ATOM 2495 N N . ASN B 1 158 ? 29.859 -21.688 3.742 1 72.44 158 ASN B N 1
ATOM 2496 C CA . ASN B 1 158 ? 31.047 -22.344 4.25 1 72.44 158 ASN B CA 1
ATOM 2497 C C . ASN B 1 158 ? 30.828 -23.844 4.41 1 72.44 158 ASN B C 1
ATOM 2499 O O . ASN B 1 158 ? 31.734 -24.641 4.121 1 72.44 158 ASN B O 1
ATOM 2503 N N . SER B 1 159 ? 29.75 -24.25 4.871 1 69.69 159 SER B N 1
ATOM 2504 C CA . SER B 1 159 ? 29.406 -25.656 5.051 1 69.69 159 SER B CA 1
ATOM 2505 C C . SER B 1 159 ? 29.328 -26.375 3.711 1 69.69 159 SER B C 1
ATOM 2507 O O . SER B 1 159 ? 29.797 -27.5 3.574 1 69.69 159 SER B O 1
ATOM 2509 N N . LYS B 1 160 ? 28.734 -25.672 2.795 1 65.62 160 LYS B N 1
ATOM 2510 C CA . LYS B 1 160 ? 28.641 -26.234 1.449 1 65.62 160 LYS B CA 1
ATOM 2511 C C . LYS B 1 160 ? 30.016 -26.422 0.828 1 65.62 160 LYS B C 1
ATOM 2513 O O . LYS B 1 160 ? 30.281 -27.453 0.206 1 65.62 160 LYS B O 1
ATOM 2518 N N . GLU B 1 161 ? 30.859 -25.422 0.987 1 68 161 GLU B N 1
ATOM 2519 C CA . GLU B 1 161 ? 32.219 -25.5 0.471 1 68 161 GLU B CA 1
ATOM 2520 C C . GLU B 1 161 ? 33 -26.641 1.139 1 68 161 GLU B C 1
ATOM 2522 O O . GLU B 1 161 ? 33.781 -27.328 0.486 1 68 161 GLU B O 1
ATOM 2527 N N . MET B 1 162 ? 32.812 -26.891 2.4 1 70.38 162 MET B N 1
ATOM 2528 C CA . MET B 1 162 ? 33.5 -27.953 3.152 1 70.38 162 MET B CA 1
ATOM 2529 C C . MET B 1 162 ? 33.062 -29.328 2.639 1 70.38 162 MET B C 1
ATOM 2531 O O . MET B 1 162 ? 33.906 -30.219 2.482 1 70.38 162 MET B O 1
ATOM 2535 N N . VAL B 1 163 ? 31.844 -29.438 2.258 1 70.62 163 VAL B N 1
ATOM 2536 C CA . VAL B 1 163 ? 31.312 -30.719 1.779 1 70.62 163 VAL B CA 1
ATOM 2537 C C . VAL B 1 163 ? 31.844 -31 0.372 1 70.62 163 VAL B C 1
ATOM 2539 O O . VAL B 1 163 ? 32.188 -32.125 0.046 1 70.62 163 VAL B O 1
ATOM 2542 N N . GLN B 1 164 ? 32 -29.844 -0.406 1 72 164 GLN B N 1
ATOM 2543 C CA . GLN B 1 164 ? 32.5 -30 -1.765 1 72 164 GLN B CA 1
ATOM 2544 C C . GLN B 1 164 ? 34 -30.391 -1.756 1 72 164 GLN B C 1
ATOM 2546 O O . GLN B 1 164 ? 34.469 -31.062 -2.67 1 72 164 GLN B O 1
ATOM 2551 N N . ARG B 1 165 ? 34.656 -29.969 -0.713 1 69.19 165 ARG B N 1
ATOM 2552 C CA . ARG B 1 165 ? 36.094 -30.234 -0.589 1 69.19 165 ARG B CA 1
ATOM 2553 C C . ARG B 1 165 ? 36.344 -31.703 -0.231 1 69.19 165 ARG B C 1
ATOM 2555 O O . ARG B 1 165 ? 37.375 -32.25 -0.608 1 69.19 165 ARG B O 1
ATOM 2562 N N . PHE B 1 166 ? 35.344 -32.344 0.354 1 59.34 166 PHE B N 1
ATOM 2563 C CA . PHE B 1 166 ? 35.469 -33.75 0.662 1 59.34 166 PHE B CA 1
ATOM 2564 C C . PHE B 1 166 ? 34.875 -34.594 -0.467 1 59.34 166 PHE B C 1
ATOM 2566 O O . PHE B 1 166 ? 35.375 -35.719 -0.718 1 59.34 166 PHE B O 1
#

Radius of gyration: 46.64 Å; Cα contacts (8 Å, |Δi|>4): 153; chains: 2; bounding box: 86×134×169 Å

pLDDT: mean 72.23, std 28.48, range [17.25, 98.31]

InterPro domains:
  IPR037689 BAG family molecular chaperone regulator 2 [PTHR12334] (35-166)

Solvent-accessible surface area (backbone atoms only — not comparable to full-atom values): 19721 Å² total; per-residue (Å²): 134,90,75,88,72,89,76,90,84,90,85,89,78,87,71,85,77,83,73,78,78,79,79,78,80,76,78,78,75,76,72,78,71,78,67,75,73,70,66,53,66,63,57,56,49,48,50,51,42,53,50,47,52,50,48,52,52,51,52,49,50,51,48,50,52,50,45,50,51,49,52,51,52,44,48,50,49,37,52,47,52,50,52,52,52,51,54,50,49,48,61,75,65,41,68,73,52,71,73,40,55,68,70,58,38,51,52,52,52,50,50,47,51,51,52,49,44,53,49,63,22,46,43,54,49,74,51,76,66,67,53,72,69,52,44,52,51,49,51,49,52,49,50,51,50,50,48,51,49,53,51,50,51,51,49,50,49,53,52,52,52,54,57,70,74,101,137,85,73,79,73,84,80,81,78,84,73,87,90,83,82,74,90,74,79,89,68,85,66,78,73,74,77,72,78,67,74,73,72,75,65,75,71,70,64,52,67,62,55,56,49,47,50,49,42,53,49,47,50,51,50,52,54,51,50,50,51,51,48,51,52,51,45,50,49,49,52,50,50,44,47,52,50,37,51,48,53,52,52,51,52,51,54,51,50,48,62,76,67,42,68,72,52,70,74,40,54,68,70,58,37,51,52,52,51,51,50,48,51,52,51,50,44,54,50,63,23,46,43,54,50,75,52,76,68,67,53,71,69,53,44,51,52,49,51,51,52,48,51,53,50,52,50,51,49,51,52,50,50,52,50,52,51,52,53,51,51,54,58,70,73,102